Protein AF-A0A672LFN3-F1 (afdb_monomer_lite)

Structure (mmCIF, N/CA/C/O backbone):
data_AF-A0A672LFN3-F1
#
_entry.id   AF-A0A672LFN3-F1
#
loop_
_atom_site.group_PDB
_atom_site.id
_atom_site.type_symbol
_atom_site.label_atom_id
_atom_site.label_alt_id
_atom_site.label_comp_id
_atom_site.label_asym_id
_atom_site.label_entity_id
_atom_site.label_seq_id
_atom_site.pdbx_PDB_ins_code
_atom_site.Cartn_x
_atom_site.Cartn_y
_atom_site.Cartn_z
_atom_site.occupancy
_atom_site.B_iso_or_equiv
_atom_site.auth_seq_id
_atom_site.auth_comp_id
_atom_site.auth_asym_id
_atom_site.auth_atom_id
_atom_site.pdbx_PDB_model_num
ATOM 1 N N . MET A 1 1 ? 20.289 37.285 -39.895 1.00 34.81 1 MET A N 1
ATOM 2 C CA . MET A 1 1 ? 20.898 35.962 -39.648 1.00 34.81 1 MET A CA 1
ATOM 3 C C . MET A 1 1 ? 20.493 35.490 -38.261 1.00 34.81 1 MET A C 1
ATOM 5 O O . MET A 1 1 ? 20.378 36.344 -37.383 1.00 34.81 1 MET A O 1
ATOM 9 N N . PRO A 1 2 ? 20.151 34.205 -38.086 1.00 34.66 2 PRO A N 1
ATOM 10 C CA . PRO A 1 2 ? 19.515 33.712 -36.871 1.00 34.66 2 PRO A CA 1
ATOM 11 C C . PRO A 1 2 ? 20.490 33.751 -35.698 1.00 34.66 2 PRO A C 1
ATOM 13 O O . PRO A 1 2 ? 21.654 33.397 -35.843 1.00 34.66 2 PRO A O 1
ATOM 16 N N . LYS A 1 3 ? 19.983 34.181 -34.542 1.00 35.12 3 LYS A N 1
ATOM 17 C CA . LYS A 1 3 ? 20.651 34.071 -33.247 1.00 35.12 3 LYS A CA 1
ATOM 18 C C . LYS A 1 3 ? 20.870 32.586 -32.953 1.00 35.12 3 LYS A C 1
ATOM 20 O O . LYS A 1 3 ? 19.888 31.861 -32.789 1.00 35.12 3 LYS A O 1
ATOM 25 N N . GLU A 1 4 ? 22.125 32.153 -32.899 1.00 38.22 4 GLU A N 1
ATOM 26 C CA . GLU A 1 4 ? 22.495 30.863 -32.322 1.00 38.22 4 GLU A CA 1
ATOM 27 C C . GLU A 1 4 ? 21.970 30.826 -30.884 1.00 38.22 4 GLU A C 1
ATOM 29 O O . GLU A 1 4 ? 22.338 31.640 -30.032 1.00 38.22 4 GLU A O 1
ATOM 34 N N . LYS A 1 5 ? 21.006 29.934 -30.648 1.00 35.56 5 LYS A N 1
ATOM 35 C CA . LYS A 1 5 ? 20.543 29.604 -29.306 1.00 35.56 5 LYS A CA 1
ATOM 36 C C . LYS A 1 5 ? 21.684 28.871 -28.613 1.00 35.56 5 LYS A C 1
ATOM 38 O O . LYS A 1 5 ? 22.167 27.865 -29.107 1.00 35.56 5 LYS A O 1
ATOM 43 N N . TYR A 1 6 ? 22.076 29.412 -27.473 1.00 42.19 6 TYR A N 1
ATOM 44 C CA . TYR A 1 6 ? 22.966 28.807 -26.499 1.00 42.19 6 TYR A CA 1
ATOM 45 C C . TYR A 1 6 ? 22.533 27.369 -26.154 1.00 42.19 6 TYR A C 1
ATOM 47 O O . TYR A 1 6 ? 21.444 27.179 -25.607 1.00 42.19 6 TYR A O 1
ATOM 55 N N . ASP A 1 7 ? 23.394 26.392 -26.451 1.00 44.44 7 ASP A N 1
ATOM 56 C CA . ASP A 1 7 ? 23.351 25.041 -25.882 1.00 44.44 7 ASP A CA 1
ATOM 57 C C . ASP A 1 7 ? 24.193 25.023 -24.593 1.00 44.44 7 ASP A C 1
ATOM 59 O O . ASP A 1 7 ? 25.377 25.378 -24.634 1.00 44.44 7 ASP A O 1
ATOM 63 N N . PRO A 1 8 ? 23.639 24.623 -23.434 1.00 41.62 8 PRO A N 1
ATOM 64 C CA . PRO A 1 8 ? 24.450 24.378 -22.253 1.00 41.62 8 PRO A CA 1
ATOM 65 C C . PRO A 1 8 ? 25.258 23.074 -22.434 1.00 41.62 8 PRO A C 1
ATOM 67 O O . PRO A 1 8 ? 24.722 22.086 -22.939 1.00 41.62 8 PRO A O 1
ATOM 70 N N . PRO A 1 9 ? 26.529 23.025 -22.003 1.00 49.19 9 PRO A N 1
ATOM 71 C CA . PRO A 1 9 ? 27.321 21.794 -22.018 1.00 49.19 9 PRO A CA 1
ATOM 72 C C . PRO A 1 9 ? 26.724 20.759 -21.042 1.00 49.19 9 PRO A C 1
ATOM 74 O O . PRO A 1 9 ? 26.368 21.132 -19.927 1.00 49.19 9 PRO A O 1
ATOM 77 N N . ASP A 1 10 ? 26.621 19.473 -21.425 1.00 46.75 10 ASP A N 1
ATOM 78 C CA . ASP A 1 10 ? 26.172 18.395 -20.517 1.00 46.75 10 ASP A CA 1
ATOM 79 C C . ASP A 1 10 ? 27.159 18.267 -19.336 1.00 46.75 10 ASP A C 1
ATOM 81 O O . ASP A 1 10 ? 28.324 17.907 -19.543 1.00 46.75 10 ASP A O 1
ATOM 85 N N . PRO A 1 11 ? 26.735 18.555 -18.094 1.00 46.41 11 PRO A N 1
ATOM 86 C CA . PRO A 1 11 ? 27.618 18.589 -16.931 1.00 46.41 11 PRO A CA 1
ATOM 87 C C . PRO A 1 11 ? 28.086 17.200 -16.442 1.00 46.41 11 PRO A C 1
ATOM 89 O O . PRO A 1 11 ? 28.845 17.127 -15.478 1.00 46.41 11 PRO A O 1
ATOM 92 N N . ARG A 1 12 ? 27.689 16.089 -17.085 1.00 48.59 12 ARG A N 1
ATOM 93 C CA . ARG A 1 12 ? 28.001 14.707 -16.648 1.00 48.59 12 ARG A CA 1
ATOM 94 C C . ARG A 1 12 ? 29.347 14.121 -17.105 1.00 48.59 12 ARG A C 1
ATOM 96 O O . ARG A 1 12 ? 29.592 12.937 -16.909 1.00 48.59 12 ARG A O 1
ATOM 103 N N . ARG A 1 13 ? 30.259 14.908 -17.685 1.00 51.78 13 ARG A N 1
ATOM 104 C CA . ARG A 1 13 ? 31.573 14.412 -18.166 1.00 51.78 13 ARG A CA 1
ATOM 105 C C . ARG A 1 13 ? 32.784 15.112 -17.544 1.00 51.78 13 ARG A C 1
ATOM 107 O O . ARG A 1 13 ? 33.784 15.337 -18.216 1.00 51.78 13 ARG A O 1
ATOM 114 N N . MET A 1 14 ? 32.727 15.434 -16.253 1.00 45.72 14 MET A N 1
ATOM 115 C CA . MET A 1 14 ? 33.915 15.818 -15.481 1.00 45.72 14 MET A CA 1
ATOM 116 C C . MET A 1 14 ? 34.329 14.665 -14.564 1.00 45.72 14 MET A C 1
ATOM 118 O O . MET A 1 14 ? 33.864 14.569 -13.433 1.00 45.72 14 MET A O 1
ATOM 122 N N . TYR A 1 15 ? 35.203 13.775 -15.036 1.00 52.38 15 TYR A N 1
ATOM 123 C CA . TYR A 1 15 ? 35.889 12.843 -14.140 1.00 52.38 15 TYR A CA 1
ATOM 124 C C . TYR A 1 15 ? 37.131 13.536 -13.569 1.00 52.38 15 TYR A C 1
ATOM 126 O O . TYR A 1 15 ? 38.025 13.949 -14.305 1.00 52.38 15 TYR A O 1
ATOM 134 N N . SER A 1 16 ? 37.183 13.683 -12.244 1.00 54.50 16 SER A N 1
ATOM 135 C CA . SER A 1 16 ? 38.406 14.086 -11.550 1.00 54.50 16 SER A CA 1
ATOM 136 C C . SER A 1 16 ? 39.228 12.834 -11.266 1.00 54.50 16 SER A C 1
ATOM 138 O O . SER A 1 16 ? 38.780 11.942 -10.542 1.00 54.50 16 SER A O 1
ATOM 140 N N . ILE A 1 17 ? 40.416 12.738 -11.857 1.00 63.22 17 ILE A N 1
ATOM 141 C CA . ILE A 1 17 ? 41.384 11.702 -11.494 1.00 63.22 17 ILE A CA 1
ATOM 142 C C . ILE A 1 17 ? 41.984 12.127 -10.150 1.00 63.22 17 ILE A C 1
ATOM 144 O O . ILE A 1 17 ? 42.627 13.172 -10.080 1.00 63.22 17 ILE A O 1
ATOM 148 N N . MET A 1 18 ? 41.751 11.347 -9.088 1.00 67.56 18 MET A N 1
ATOM 149 C CA . MET A 1 18 ? 42.306 11.654 -7.763 1.00 67.56 18 MET A CA 1
ATOM 150 C C . MET A 1 18 ? 43.833 11.676 -7.810 1.00 67.56 18 MET A C 1
ATOM 152 O O . MET A 1 18 ? 44.454 10.788 -8.404 1.00 67.56 18 MET A O 1
ATOM 156 N N . SER A 1 19 ? 44.436 12.663 -7.150 1.00 75.00 19 SER A N 1
ATOM 157 C CA . SER A 1 19 ? 45.892 12.721 -7.015 1.00 75.00 19 SER A CA 1
ATOM 158 C C . SER A 1 19 ? 46.397 11.699 -5.986 1.00 75.00 19 SER A C 1
ATOM 160 O O . SER A 1 19 ? 45.660 11.242 -5.108 1.00 75.00 19 SER A O 1
ATOM 162 N N . SER A 1 20 ? 47.684 11.353 -6.053 1.00 76.06 20 SER A N 1
ATOM 163 C CA . SER A 1 20 ? 48.320 10.439 -5.092 1.00 76.06 20 SER A CA 1
ATOM 164 C C . SER A 1 20 ? 48.211 10.926 -3.636 1.00 76.06 20 SER A C 1
ATOM 166 O O . SER A 1 20 ? 48.130 10.112 -2.719 1.00 76.06 20 SER A O 1
ATOM 168 N N . GLU A 1 21 ? 48.156 12.244 -3.417 1.00 78.19 21 GLU A N 1
ATOM 169 C CA . GLU A 1 21 ? 47.982 12.863 -2.094 1.00 78.19 21 GLU A CA 1
ATOM 170 C C . GLU A 1 21 ? 46.554 12.699 -1.553 1.00 78.19 21 GLU A C 1
ATOM 172 O O . GLU A 1 21 ? 46.352 12.503 -0.355 1.00 78.19 21 GLU A O 1
ATOM 177 N N . GLU A 1 22 ? 45.545 12.725 -2.425 1.00 76.25 22 GLU A N 1
ATOM 178 C CA . GLU A 1 22 ? 44.149 12.507 -2.037 1.00 76.25 22 GLU A CA 1
ATOM 179 C C . GLU A 1 22 ? 43.891 11.062 -1.608 1.00 76.25 22 GLU A C 1
ATOM 181 O O . GLU A 1 22 ? 43.187 10.824 -0.622 1.00 76.25 22 GLU A O 1
ATOM 186 N N . VAL A 1 23 ? 44.516 10.110 -2.304 1.00 75.56 23 VAL A N 1
ATOM 187 C CA . VAL A 1 23 ? 44.497 8.689 -1.933 1.00 75.56 23 VAL A CA 1
ATOM 188 C C . VAL A 1 23 ? 45.207 8.471 -0.593 1.00 75.56 23 VAL A C 1
ATOM 190 O O . VAL A 1 23 ? 44.685 7.756 0.264 1.00 75.56 23 VAL A O 1
ATOM 193 N N . ALA A 1 24 ? 46.356 9.124 -0.372 1.00 78.50 24 ALA A N 1
ATOM 194 C CA . ALA A 1 24 ? 47.103 9.042 0.888 1.00 78.50 24 ALA A CA 1
ATOM 195 C C . ALA A 1 24 ? 46.327 9.623 2.087 1.00 78.50 24 ALA A C 1
ATOM 197 O O . ALA A 1 24 ? 46.433 9.104 3.196 1.00 78.50 24 ALA A O 1
ATOM 198 N N . ASN A 1 25 ? 45.484 10.634 1.855 1.00 81.56 25 ASN A N 1
ATOM 199 C CA . ASN A 1 25 ? 44.587 11.222 2.858 1.00 81.56 25 ASN A CA 1
ATOM 200 C C . ASN A 1 25 ? 43.286 10.424 3.080 1.00 81.56 25 ASN A C 1
ATOM 202 O O . ASN A 1 25 ? 42.373 10.895 3.760 1.00 81.56 25 ASN A O 1
ATOM 206 N N . GLY A 1 26 ? 43.170 9.219 2.512 1.00 78.12 26 GLY A N 1
ATOM 207 C CA . GLY A 1 26 ? 42.045 8.317 2.754 1.00 78.12 26 GLY A CA 1
ATOM 208 C C . GLY A 1 26 ? 40.763 8.657 1.989 1.00 78.12 26 GLY A C 1
ATOM 209 O O . GLY A 1 26 ? 39.729 8.034 2.251 1.00 78.12 26 GLY A O 1
ATOM 210 N N . LYS A 1 27 ? 40.796 9.594 1.025 1.00 72.25 27 LYS A N 1
ATOM 211 C CA . LYS A 1 27 ? 39.663 9.783 0.107 1.00 72.25 27 LYS A CA 1
ATOM 212 C C . LYS A 1 27 ? 39.513 8.532 -0.760 1.00 72.25 27 LYS A C 1
ATOM 214 O O . LYS A 1 27 ? 40.470 8.043 -1.356 1.00 72.25 27 LYS A O 1
ATOM 219 N N . LYS A 1 28 ? 38.289 8.015 -0.846 1.00 66.19 28 LYS A N 1
ATOM 220 C CA . LYS A 1 28 ? 37.933 6.918 -1.751 1.00 66.19 28 LYS A CA 1
ATOM 221 C C . LYS A 1 28 ? 37.190 7.491 -2.949 1.00 66.19 28 LYS A C 1
ATOM 223 O O . LYS A 1 28 ? 36.293 8.311 -2.772 1.00 66.19 28 LYS A O 1
ATOM 228 N N . SER A 1 29 ? 37.538 7.030 -4.148 1.00 66.62 29 SER A N 1
ATOM 229 C CA . SER A 1 29 ? 36.727 7.309 -5.332 1.00 66.62 29 SER A CA 1
ATOM 230 C C . SER A 1 29 ? 35.386 6.609 -5.167 1.00 66.62 29 SER A C 1
ATOM 232 O O . SER A 1 29 ? 35.338 5.411 -4.874 1.00 66.62 29 SER A O 1
ATOM 234 N N . TYR A 1 30 ? 34.314 7.370 -5.336 1.00 74.19 30 TYR A N 1
ATOM 235 C CA . TYR A 1 30 ? 32.965 6.847 -5.429 1.00 74.19 30 TYR A CA 1
ATOM 236 C C . TYR A 1 30 ? 32.482 7.080 -6.855 1.00 74.19 30 TYR A C 1
ATOM 238 O O . TYR A 1 30 ? 32.280 8.218 -7.273 1.00 74.19 30 TYR A O 1
ATOM 246 N N . TRP A 1 31 ? 32.332 5.996 -7.605 1.00 85.25 31 TRP A N 1
ATOM 247 C CA . TRP A 1 31 ? 31.724 5.994 -8.927 1.00 85.25 31 TRP A CA 1
ATOM 248 C C . TRP A 1 31 ? 30.433 5.192 -8.819 1.00 85.25 31 TRP A C 1
ATOM 250 O O . TRP A 1 31 ? 30.432 4.077 -8.311 1.00 85.25 31 TRP A O 1
ATOM 260 N N . ALA A 1 32 ? 29.323 5.791 -9.236 1.00 87.88 32 ALA A N 1
ATOM 261 C CA . ALA A 1 32 ? 27.999 5.180 -9.136 1.00 87.88 32 ALA A CA 1
ATOM 262 C C . ALA A 1 32 ? 27.459 4.738 -10.503 1.00 87.88 32 ALA A C 1
ATOM 264 O O . ALA A 1 32 ? 26.405 4.110 -10.591 1.00 87.88 32 ALA A O 1
ATOM 265 N N . GLU A 1 33 ? 28.177 5.066 -11.573 1.00 92.31 33 GLU A N 1
ATOM 266 C CA . GLU A 1 33 ? 27.748 4.859 -12.947 1.00 92.31 33 GLU A CA 1
ATOM 267 C C . GLU A 1 33 ? 28.780 4.013 -13.682 1.00 92.31 33 GLU A C 1
ATOM 269 O O . GLU A 1 33 ? 29.988 4.197 -13.511 1.00 92.31 33 GLU A O 1
ATOM 274 N N . LEU A 1 34 ? 28.300 3.077 -14.495 1.00 93.31 34 LEU A N 1
ATOM 275 C CA . LEU A 1 34 ? 29.148 2.233 -15.323 1.00 93.31 34 LEU A CA 1
ATOM 276 C C . LEU A 1 34 ? 28.614 2.188 -16.749 1.00 93.31 34 LEU A C 1
ATOM 278 O O . LEU A 1 34 ? 27.455 1.843 -16.973 1.00 93.31 34 LEU A O 1
ATOM 282 N N . GLU A 1 35 ? 29.489 2.478 -17.705 1.00 94.25 35 GLU A N 1
ATOM 283 C CA . GLU A 1 35 ? 29.213 2.375 -19.133 1.00 94.25 35 GLU A CA 1
ATOM 284 C C . GLU A 1 35 ? 30.044 1.250 -19.755 1.00 94.25 35 GLU A C 1
ATOM 286 O O . GLU A 1 35 ? 31.254 1.147 -19.542 1.00 94.25 35 GLU A O 1
ATOM 291 N N . ILE A 1 36 ? 29.384 0.382 -20.519 1.00 93.00 36 ILE A N 1
ATOM 292 C CA . ILE A 1 36 ? 30.003 -0.738 -21.222 1.00 93.00 36 ILE A CA 1
ATOM 293 C C . ILE A 1 36 ? 29.647 -0.618 -22.699 1.00 93.00 36 ILE A C 1
ATOM 295 O O . ILE A 1 36 ? 28.501 -0.824 -23.088 1.00 93.00 36 ILE A O 1
ATOM 299 N N . VAL A 1 37 ? 30.651 -0.358 -23.533 1.00 89.81 37 VAL A N 1
ATOM 300 C CA . VAL A 1 37 ? 30.527 -0.254 -24.994 1.00 89.81 37 VAL A CA 1
ATOM 301 C C . VAL A 1 37 ? 31.509 -1.202 -25.684 1.00 89.81 37 VAL A C 1
ATOM 303 O O . VAL A 1 37 ? 32.510 -1.610 -25.096 1.00 89.81 37 VAL A O 1
ATOM 306 N N . GLY A 1 38 ? 31.245 -1.556 -26.945 1.00 85.62 38 GLY A N 1
ATOM 307 C CA . GLY A 1 38 ? 32.198 -2.325 -27.762 1.00 85.62 38 GLY A CA 1
ATOM 308 C C . GLY A 1 38 ? 31.713 -3.689 -28.256 1.00 85.62 38 GLY A C 1
ATOM 309 O O . GLY A 1 38 ? 32.515 -4.613 -28.385 1.00 85.62 38 GLY A O 1
ATOM 310 N N . LYS A 1 39 ? 30.419 -3.831 -28.588 1.00 88.69 39 LYS A N 1
ATOM 311 C CA . LYS A 1 39 ? 29.824 -5.065 -29.158 1.00 88.69 39 LYS A CA 1
ATOM 312 C C . LYS A 1 39 ? 29.917 -6.279 -28.222 1.00 88.69 39 LYS A C 1
ATOM 314 O O . LYS A 1 39 ? 30.053 -7.422 -28.675 1.00 88.69 39 LYS A O 1
ATOM 319 N N . VAL A 1 40 ? 29.813 -6.044 -26.919 1.00 92.81 40 VAL A N 1
ATOM 320 C CA . VAL A 1 40 ? 29.890 -7.076 -25.882 1.00 92.81 40 VAL A CA 1
ATOM 321 C C . VAL A 1 40 ? 28.775 -8.109 -26.067 1.00 92.81 40 VAL A C 1
ATOM 323 O O . VAL A 1 40 ? 27.617 -7.763 -26.290 1.00 92.81 40 VAL A O 1
ATOM 326 N N . ARG A 1 41 ? 29.119 -9.402 -25.995 1.00 93.00 41 ARG A N 1
ATOM 327 C CA . ARG A 1 41 ? 28.163 -10.523 -26.143 1.00 93.00 41 ARG A CA 1
ATOM 328 C C . ARG A 1 41 ? 27.765 -11.173 -24.819 1.00 93.00 41 ARG A C 1
ATOM 330 O O . ARG A 1 41 ? 26.724 -11.822 -24.755 1.00 93.00 41 ARG A O 1
ATOM 337 N N . SER A 1 42 ? 28.593 -11.019 -23.787 1.00 90.12 42 SER A N 1
ATOM 338 C CA . SER A 1 42 ? 28.376 -11.573 -22.452 1.00 90.12 42 SER A CA 1
ATOM 339 C C . SER A 1 42 ? 28.977 -10.653 -21.400 1.00 90.12 42 SER A C 1
ATOM 341 O O . SER A 1 42 ? 30.015 -10.042 -21.637 1.00 90.12 42 SER A O 1
ATOM 343 N N . LEU A 1 43 ? 28.344 -10.606 -20.233 1.00 91.06 43 LEU A N 1
ATOM 344 C CA . LEU A 1 43 ? 28.810 -9.865 -19.065 1.00 91.06 43 LEU A CA 1
ATOM 345 C C . LEU A 1 43 ? 29.357 -10.855 -18.033 1.00 91.06 43 LEU A C 1
ATOM 347 O O . LEU A 1 43 ? 28.825 -11.959 -17.893 1.00 91.06 43 LEU A O 1
ATOM 351 N N . SER A 1 44 ? 30.425 -10.474 -17.334 1.00 92.12 44 SER A N 1
ATOM 352 C CA . SER A 1 44 ? 30.974 -11.275 -16.234 1.00 92.12 44 SER A CA 1
ATOM 353 C C . SER A 1 44 ? 30.031 -11.252 -15.030 1.00 92.12 44 SER A C 1
ATOM 355 O O . SER A 1 44 ? 29.430 -10.220 -14.735 1.00 92.12 44 SER A O 1
ATOM 357 N N . SER A 1 45 ? 29.944 -12.358 -14.287 1.00 90.44 45 SER A N 1
ATOM 358 C CA . SER A 1 45 ? 29.137 -12.437 -13.063 1.00 90.44 45 SER A CA 1
ATOM 359 C C . SER A 1 45 ? 29.602 -11.472 -11.969 1.00 90.44 45 SER A C 1
ATOM 361 O O . SER A 1 45 ? 28.801 -11.065 -11.131 1.00 90.44 45 SER A O 1
ATOM 363 N N . THR A 1 46 ? 30.872 -11.063 -11.996 1.00 93.69 46 THR A N 1
ATOM 364 C CA . THR A 1 46 ? 31.441 -10.075 -11.066 1.00 93.69 46 THR A CA 1
ATOM 365 C C . THR A 1 46 ? 30.806 -8.691 -11.219 1.00 93.69 46 THR A C 1
ATOM 367 O O . THR A 1 46 ? 30.811 -7.902 -10.280 1.00 93.69 46 THR A O 1
ATOM 370 N N . LEU A 1 47 ? 30.201 -8.385 -12.372 1.00 93.56 47 LEU A N 1
ATOM 371 C CA . LEU A 1 47 ? 29.471 -7.129 -12.553 1.00 93.56 47 LEU A CA 1
ATOM 372 C C . LEU A 1 47 ? 28.319 -7.000 -11.543 1.00 93.56 47 LEU A C 1
ATOM 374 O O . LEU A 1 47 ? 28.066 -5.925 -11.010 1.00 93.56 47 LEU A O 1
ATOM 378 N N . TRP A 1 48 ? 27.666 -8.116 -11.219 1.00 93.75 48 TRP A N 1
ATOM 379 C CA . TRP A 1 48 ? 26.493 -8.148 -10.346 1.00 93.75 48 TRP A CA 1
ATOM 380 C C . TRP A 1 48 ? 26.829 -7.988 -8.858 1.00 93.75 48 TRP A C 1
ATOM 382 O O . TRP A 1 48 ? 25.922 -7.810 -8.049 1.00 93.75 48 TRP A O 1
ATOM 392 N N . SER A 1 49 ? 28.114 -8.035 -8.480 1.00 93.31 49 SER A N 1
ATOM 393 C CA . SER A 1 49 ? 28.552 -7.711 -7.114 1.00 93.31 49 SER A CA 1
ATOM 394 C C . SER A 1 49 ? 28.765 -6.213 -6.880 1.00 93.31 49 SER A C 1
ATOM 396 O O . SER A 1 49 ? 28.994 -5.806 -5.744 1.00 93.31 49 SER A O 1
ATOM 398 N N . LEU A 1 50 ? 28.677 -5.376 -7.920 1.00 92.75 50 LEU A N 1
ATOM 399 C CA . LEU A 1 50 ? 28.835 -3.921 -7.823 1.00 92.75 50 LEU A CA 1
ATOM 400 C C . LEU A 1 50 ? 27.538 -3.251 -7.338 1.00 92.75 50 LEU A C 1
ATOM 402 O O . LEU A 1 50 ? 26.957 -2.407 -8.013 1.00 92.75 50 LEU A O 1
ATOM 406 N N . THR A 1 51 ? 27.064 -3.626 -6.150 1.00 92.31 51 THR A N 1
ATOM 407 C CA . THR A 1 51 ? 25.759 -3.200 -5.605 1.00 92.31 51 THR A CA 1
ATOM 408 C C . THR A 1 51 ? 25.647 -1.702 -5.302 1.00 92.31 51 THR A C 1
ATOM 410 O O . THR A 1 51 ? 24.551 -1.222 -5.031 1.00 92.31 51 THR A O 1
ATOM 413 N N . HIS A 1 52 ? 26.756 -0.962 -5.351 1.00 90.06 52 HIS A N 1
ATOM 414 C CA . HIS A 1 52 ? 26.799 0.493 -5.188 1.00 90.06 52 HIS A CA 1
ATOM 415 C C . HIS A 1 52 ? 26.385 1.259 -6.456 1.00 90.06 52 HIS A C 1
ATOM 417 O O . HIS A 1 52 ? 26.186 2.470 -6.387 1.00 90.06 52 HIS A O 1
ATOM 423 N N . LEU A 1 53 ? 26.268 0.579 -7.603 1.00 93.75 53 LEU A N 1
ATOM 424 C CA . LEU A 1 53 ? 25.870 1.208 -8.859 1.00 93.75 53 LEU A CA 1
ATOM 425 C C . LEU A 1 53 ? 24.432 1.729 -8.804 1.00 93.75 53 LEU A C 1
ATOM 427 O O . LEU A 1 53 ? 23.506 1.012 -8.423 1.00 93.75 53 LEU A O 1
ATOM 431 N N . THR A 1 54 ? 24.259 2.963 -9.269 1.00 94.81 54 THR A N 1
ATOM 432 C CA . THR A 1 54 ? 22.971 3.634 -9.462 1.00 94.81 54 THR A CA 1
ATOM 433 C C . THR A 1 54 ? 22.607 3.769 -10.937 1.00 94.81 54 THR A C 1
ATOM 435 O O . THR A 1 54 ? 21.419 3.823 -11.252 1.00 94.81 54 THR A O 1
ATOM 438 N N . ALA A 1 55 ? 23.588 3.779 -11.847 1.00 95.56 55 ALA A N 1
ATOM 439 C CA . ALA A 1 55 ? 23.344 3.792 -13.288 1.00 95.56 55 ALA A CA 1
ATOM 440 C C . ALA A 1 55 ? 24.207 2.765 -14.029 1.00 95.56 55 ALA A C 1
ATOM 442 O O . ALA A 1 55 ? 25.402 2.617 -13.764 1.00 95.56 55 ALA A O 1
ATOM 443 N N . LEU A 1 56 ? 23.593 2.051 -14.970 1.00 96.50 56 LEU A N 1
ATOM 444 C CA . LEU A 1 56 ? 24.265 1.055 -15.795 1.00 96.50 56 LEU A CA 1
ATOM 445 C C . LEU A 1 56 ? 23.874 1.251 -17.262 1.00 96.50 56 LEU A C 1
ATOM 447 O O . LEU A 1 56 ? 22.726 1.017 -17.648 1.00 96.50 56 LEU A O 1
ATOM 451 N N . HIS A 1 57 ? 24.845 1.673 -18.068 1.00 96.44 57 HIS A N 1
ATOM 452 C CA . HIS A 1 57 ? 24.703 1.942 -19.497 1.00 96.44 57 HIS A CA 1
ATOM 453 C C . HIS A 1 57 ? 25.351 0.806 -20.290 1.00 96.44 57 HIS A C 1
ATOM 455 O O . HIS A 1 57 ? 26.571 0.650 -20.290 1.00 96.44 57 HIS A O 1
ATOM 461 N N . ILE A 1 58 ? 24.544 -0.025 -20.948 1.00 95.00 58 ILE A N 1
ATOM 462 C CA . ILE A 1 58 ? 25.022 -1.141 -21.783 1.00 95.00 58 ILE A CA 1
ATOM 463 C C . ILE A 1 58 ? 24.315 -1.118 -23.147 1.00 95.00 58 ILE A C 1
ATOM 465 O O . ILE A 1 58 ? 24.039 -2.159 -23.757 1.00 95.00 58 ILE A O 1
ATOM 469 N N . SER A 1 59 ? 24.010 0.077 -23.648 1.00 94.88 59 SER A N 1
ATOM 470 C CA . SER A 1 59 ? 23.435 0.260 -24.977 1.00 94.88 59 SER A CA 1
ATOM 471 C C . SER A 1 59 ? 24.429 -0.073 -26.095 1.00 94.88 59 SER A C 1
ATOM 473 O O . SER A 1 59 ? 25.637 -0.152 -25.882 1.00 94.88 59 SER A O 1
ATOM 475 N N . ASP A 1 60 ? 23.902 -0.362 -27.288 1.00 95.31 60 ASP A N 1
ATOM 476 C CA . ASP A 1 60 ? 24.680 -0.642 -28.508 1.00 95.31 60 ASP A CA 1
ATOM 477 C C . ASP A 1 60 ? 25.697 -1.796 -28.368 1.00 95.31 60 ASP A C 1
ATOM 479 O O . ASP A 1 60 ? 26.832 -1.768 -28.861 1.00 95.31 60 ASP A O 1
ATOM 483 N N . ASN A 1 61 ? 25.263 -2.876 -27.716 1.00 95.06 61 ASN A N 1
ATOM 484 C CA . ASN A 1 61 ? 26.031 -4.110 -27.575 1.00 95.06 61 ASN A CA 1
ATOM 485 C C . ASN A 1 61 ? 25.394 -5.280 -28.350 1.00 95.06 61 ASN A C 1
ATOM 487 O O . ASN A 1 61 ? 24.540 -5.128 -29.220 1.00 95.06 61 ASN A O 1
ATOM 491 N N . SER A 1 62 ? 25.895 -6.494 -28.136 1.00 95.69 62 SER A N 1
ATOM 492 C CA . SER A 1 62 ? 25.404 -7.722 -28.776 1.00 95.69 62 SER A CA 1
ATOM 493 C C . SER A 1 62 ? 24.914 -8.738 -27.745 1.00 95.69 62 SER A C 1
ATOM 495 O O . SER A 1 62 ? 25.029 -9.949 -27.966 1.00 95.69 62 SER A O 1
ATOM 497 N N . LEU A 1 63 ? 24.366 -8.260 -26.623 1.00 95.69 63 LEU A N 1
ATOM 498 C CA . LEU A 1 63 ? 23.829 -9.117 -25.570 1.00 95.69 63 LEU A CA 1
ATOM 499 C C . LEU A 1 63 ? 22.578 -9.840 -26.066 1.00 95.69 63 LEU A C 1
ATOM 501 O O . LEU A 1 63 ? 21.651 -9.225 -26.584 1.00 95.69 63 LEU A O 1
ATOM 505 N N . SER A 1 64 ? 22.548 -11.159 -25.895 1.00 94.62 64 SER A N 1
ATOM 506 C CA . SER A 1 64 ? 21.391 -11.998 -26.248 1.00 94.62 64 SER A CA 1
ATOM 507 C C . SER A 1 64 ? 20.450 -12.260 -25.069 1.00 94.62 64 SER A C 1
ATOM 509 O O . SER A 1 64 ? 19.281 -12.599 -25.263 1.00 94.62 64 SER A O 1
ATOM 511 N N . ARG A 1 65 ? 20.961 -12.108 -23.843 1.00 94.00 65 ARG A N 1
ATOM 512 C CA . ARG A 1 65 ? 20.253 -12.332 -22.581 1.00 94.00 65 ARG A CA 1
ATOM 513 C C . ARG A 1 65 ? 20.884 -11.505 -21.465 1.00 94.00 65 ARG A C 1
ATOM 515 O O . ARG A 1 65 ? 22.073 -11.195 -21.530 1.00 94.00 65 ARG A O 1
ATOM 522 N N . ILE A 1 66 ? 20.102 -11.253 -20.423 1.00 94.62 66 ILE A N 1
ATOM 523 C CA . ILE A 1 66 ? 20.562 -10.722 -19.138 1.00 94.62 66 ILE A CA 1
ATOM 524 C C . ILE A 1 66 ? 20.315 -11.797 -18.074 1.00 94.62 66 ILE A C 1
ATOM 526 O O . ILE A 1 66 ? 19.217 -12.359 -18.047 1.00 94.62 66 ILE A O 1
ATOM 530 N N . PRO A 1 67 ? 21.315 -12.150 -17.247 1.00 94.44 67 PRO A N 1
ATOM 531 C CA . PRO A 1 67 ? 21.133 -13.151 -16.204 1.00 94.44 67 PRO A CA 1
ATOM 532 C C . PRO A 1 67 ? 20.244 -12.616 -15.066 1.00 94.44 67 PRO A C 1
ATOM 534 O O . PRO A 1 67 ? 20.266 -11.413 -14.799 1.00 94.44 67 PRO A O 1
ATOM 537 N N . PRO A 1 68 ? 19.525 -13.497 -14.345 1.00 94.75 68 PRO A N 1
ATOM 538 C CA . PRO A 1 68 ? 18.762 -13.144 -13.141 1.00 94.75 68 PRO A CA 1
ATOM 539 C C . PRO A 1 68 ? 19.548 -12.356 -12.088 1.00 94.75 68 PRO A C 1
ATOM 541 O O . PRO A 1 68 ? 18.986 -11.521 -11.384 1.00 94.75 68 PRO A O 1
ATOM 544 N N . ASP A 1 69 ? 20.864 -12.581 -12.010 1.00 95.69 69 ASP A N 1
ATOM 545 C CA . ASP A 1 69 ? 21.766 -11.919 -11.067 1.00 95.69 69 ASP A CA 1
ATOM 546 C C . ASP A 1 69 ? 21.777 -10.389 -11.165 1.00 95.69 69 ASP A C 1
ATOM 548 O O . ASP A 1 69 ? 22.173 -9.744 -10.195 1.00 95.69 69 ASP A O 1
ATOM 552 N N . ILE A 1 70 ? 21.305 -9.792 -12.269 1.00 94.81 70 ILE A N 1
ATOM 553 C CA . ILE A 1 70 ? 21.142 -8.333 -12.372 1.00 94.81 70 ILE A CA 1
ATOM 554 C C . ILE A 1 70 ? 20.302 -7.763 -11.220 1.00 94.81 70 ILE A C 1
ATOM 556 O O . ILE A 1 70 ? 20.565 -6.656 -10.757 1.00 94.81 70 ILE A O 1
ATOM 560 N N . ALA A 1 71 ? 19.366 -8.556 -10.684 1.00 94.12 71 ALA A N 1
ATOM 561 C CA . ALA A 1 71 ? 18.521 -8.182 -9.557 1.00 94.12 71 ALA A CA 1
ATOM 562 C C . ALA A 1 71 ? 19.295 -7.910 -8.255 1.00 94.12 71 ALA A C 1
ATOM 564 O O . ALA A 1 71 ? 18.763 -7.274 -7.346 1.00 94.12 71 ALA A O 1
ATOM 565 N N . LYS A 1 72 ? 20.560 -8.348 -8.154 1.00 95.25 72 LYS A N 1
ATOM 566 C CA . LYS A 1 72 ? 21.445 -8.027 -7.020 1.00 95.25 72 LYS A CA 1
ATOM 567 C C . LYS A 1 72 ? 21.786 -6.536 -6.956 1.00 95.25 72 LYS A C 1
ATOM 569 O O . LYS A 1 72 ? 22.062 -6.025 -5.867 1.00 95.25 72 LYS A O 1
ATOM 574 N N . LEU A 1 73 ? 21.718 -5.827 -8.087 1.00 94.94 73 LEU A N 1
ATOM 575 C CA . LEU A 1 73 ? 21.931 -4.382 -8.196 1.00 94.94 73 LEU A CA 1
ATOM 576 C C . LEU A 1 73 ? 20.690 -3.598 -7.722 1.00 94.94 73 LEU A C 1
ATOM 578 O O . LEU A 1 73 ? 20.089 -2.828 -8.461 1.00 94.94 73 LEU A O 1
ATOM 582 N N . HIS A 1 74 ? 20.283 -3.804 -6.470 1.00 91.69 74 HIS A N 1
ATOM 583 C CA . HIS A 1 74 ? 19.055 -3.250 -5.883 1.00 91.69 74 HIS A CA 1
ATOM 584 C C . HIS A 1 74 ? 19.032 -1.713 -5.761 1.00 91.69 74 HIS A C 1
ATOM 586 O O . HIS A 1 74 ? 17.958 -1.132 -5.607 1.00 91.69 74 HIS A O 1
ATOM 592 N N . ASN A 1 75 ? 20.193 -1.054 -5.847 1.00 92.62 75 ASN A N 1
ATOM 593 C CA . ASN A 1 75 ? 20.320 0.408 -5.810 1.00 92.62 75 ASN A CA 1
ATOM 594 C C . ASN A 1 75 ? 20.254 1.059 -7.197 1.00 92.62 75 ASN A C 1
ATOM 596 O O . ASN A 1 75 ? 20.337 2.283 -7.304 1.00 92.62 75 ASN A O 1
ATOM 600 N N . LEU A 1 76 ? 20.108 0.261 -8.258 1.00 96.06 76 LEU A N 1
ATOM 601 C CA . LEU A 1 76 ? 20.081 0.775 -9.614 1.00 96.06 76 LEU A CA 1
ATOM 602 C C . LEU A 1 76 ? 18.805 1.593 -9.849 1.00 96.06 76 LEU A C 1
ATOM 604 O O . LEU A 1 76 ? 17.692 1.122 -9.620 1.00 96.06 76 LEU A O 1
ATOM 608 N N . VAL A 1 77 ? 18.991 2.819 -10.326 1.00 96.88 77 VAL A N 1
ATOM 609 C CA . VAL A 1 77 ? 17.936 3.782 -10.664 1.00 96.88 77 VAL A CA 1
ATOM 610 C C . VAL A 1 77 ? 17.759 3.866 -12.178 1.00 96.88 77 VAL A C 1
ATOM 612 O O . VAL A 1 77 ? 16.632 3.999 -12.660 1.00 96.88 77 VAL A O 1
ATOM 615 N N . TYR A 1 78 ? 18.861 3.745 -12.920 1.00 97.69 78 TYR A N 1
ATOM 616 C CA . TYR A 1 78 ? 18.898 3.833 -14.374 1.00 97.69 78 TYR A CA 1
ATOM 617 C C . TYR A 1 78 ? 19.533 2.578 -14.982 1.00 97.69 78 TYR A C 1
ATOM 619 O O . TYR A 1 78 ? 20.658 2.207 -14.636 1.00 97.69 78 TYR A O 1
ATOM 627 N N . LEU A 1 79 ? 18.828 1.945 -15.917 1.00 97.88 79 LEU A N 1
ATOM 628 C CA . LEU A 1 79 ? 19.321 0.803 -16.680 1.00 97.88 79 LEU A CA 1
ATOM 629 C C . LEU A 1 79 ? 19.025 0.989 -18.168 1.00 97.88 79 LEU A C 1
ATOM 631 O O . LEU A 1 79 ? 17.866 0.930 -18.584 1.00 97.88 79 LEU A O 1
ATOM 635 N N . ASP A 1 80 ? 20.076 1.141 -18.975 1.00 97.88 80 ASP A N 1
ATOM 636 C CA . ASP A 1 80 ? 19.964 1.167 -20.433 1.00 97.88 80 ASP A CA 1
ATOM 637 C C . ASP A 1 80 ? 20.544 -0.099 -21.061 1.00 97.88 80 ASP A C 1
ATOM 639 O O . ASP A 1 80 ? 21.737 -0.390 -20.982 1.00 97.88 80 ASP A O 1
ATOM 643 N N . LEU A 1 81 ? 19.660 -0.855 -21.701 1.00 96.94 81 LEU A N 1
ATOM 644 C CA . LEU A 1 81 ? 19.934 -2.077 -22.448 1.00 96.94 81 LEU A CA 1
ATOM 645 C C . LEU A 1 81 ? 19.483 -1.938 -23.911 1.00 96.94 81 LEU A C 1
ATOM 647 O O . LEU A 1 81 ? 19.293 -2.944 -24.607 1.00 96.94 81 LEU A O 1
ATOM 651 N N . SER A 1 82 ? 19.277 -0.709 -24.388 1.00 97.56 82 SER A N 1
ATOM 652 C CA . SER A 1 82 ? 18.803 -0.433 -25.744 1.00 97.56 82 SER A CA 1
ATOM 653 C C . SER A 1 82 ? 19.779 -0.943 -26.810 1.00 97.56 82 SER A C 1
ATOM 655 O O . SER A 1 82 ? 20.975 -1.089 -26.565 1.00 97.56 82 SER A O 1
ATOM 657 N N . SER A 1 83 ? 19.274 -1.226 -28.009 1.00 97.00 83 SER A N 1
ATOM 658 C CA . SER A 1 83 ? 20.070 -1.660 -29.165 1.00 97.00 83 SER A CA 1
ATOM 659 C C . SER A 1 83 ? 20.930 -2.900 -28.884 1.00 97.00 83 SER A C 1
ATOM 661 O O . SER A 1 83 ? 22.106 -2.968 -29.235 1.00 97.00 83 SER A O 1
ATOM 663 N N . ASN A 1 84 ? 20.335 -3.901 -28.237 1.00 97.12 84 ASN A N 1
ATOM 664 C CA . ASN A 1 84 ? 20.937 -5.215 -28.028 1.00 97.12 84 ASN A CA 1
ATOM 665 C C . ASN A 1 84 ? 20.156 -6.294 -28.808 1.00 97.12 84 ASN A C 1
ATOM 667 O O . ASN A 1 84 ? 19.342 -6.015 -29.688 1.00 97.12 84 ASN A O 1
ATOM 671 N N . LYS A 1 85 ? 20.430 -7.573 -28.536 1.00 96.75 85 LYS A N 1
ATOM 672 C CA . LYS A 1 85 ? 19.748 -8.728 -29.150 1.00 96.75 85 LYS A CA 1
ATOM 673 C C . LYS A 1 85 ? 18.952 -9.521 -28.109 1.00 96.75 85 LYS A C 1
ATOM 675 O O . LYS A 1 85 ? 18.807 -10.739 -28.245 1.00 96.75 85 LYS A O 1
ATOM 680 N N . ILE A 1 86 ? 18.468 -8.852 -27.060 1.00 97.31 86 ILE A N 1
ATOM 681 C CA . ILE A 1 86 ? 17.803 -9.493 -25.922 1.00 97.31 86 ILE A CA 1
ATOM 682 C C . ILE A 1 86 ? 16.443 -10.027 -26.367 1.00 97.31 86 ILE A C 1
ATOM 684 O O . ILE A 1 86 ? 15.625 -9.287 -26.909 1.00 97.31 86 ILE A O 1
ATOM 688 N N . ARG A 1 87 ? 16.198 -11.320 -26.137 1.00 96.06 87 ARG A N 1
ATOM 689 C CA . ARG A 1 87 ? 14.943 -11.997 -26.527 1.00 96.06 87 ARG A CA 1
ATOM 690 C C . ARG A 1 87 ? 13.915 -12.095 -25.403 1.00 96.06 87 ARG A C 1
ATOM 692 O O . ARG A 1 87 ? 12.719 -12.185 -25.667 1.00 96.06 87 ARG A O 1
ATOM 699 N N . SER A 1 88 ? 14.385 -12.096 -24.161 1.00 94.56 88 SER A N 1
ATOM 700 C CA . SER A 1 88 ? 13.567 -12.208 -22.956 1.00 94.56 88 SER A CA 1
ATOM 701 C C . SER A 1 88 ? 14.273 -11.549 -21.778 1.00 94.56 88 SER A C 1
ATOM 703 O O . SER A 1 88 ? 15.505 -11.552 -21.716 1.00 94.56 88 SER A O 1
ATOM 705 N N . LEU A 1 89 ? 13.491 -11.049 -20.826 1.00 96.56 89 LEU A N 1
ATOM 706 C CA . LEU A 1 89 ? 13.985 -10.519 -19.557 1.00 96.56 89 LEU A CA 1
ATOM 707 C C . LEU A 1 89 ? 13.830 -11.566 -18.444 1.00 96.56 89 LEU A C 1
ATOM 709 O O . LEU A 1 89 ? 12.866 -12.336 -18.485 1.00 96.56 89 LEU A O 1
ATOM 713 N N . PRO A 1 90 ? 14.749 -11.609 -17.463 1.00 94.94 90 PRO A N 1
ATOM 714 C CA . PRO A 1 90 ? 14.565 -12.418 -16.263 1.00 94.94 90 PRO A CA 1
ATOM 715 C C . PRO A 1 90 ? 13.406 -11.871 -15.411 1.00 94.94 90 PRO A C 1
ATOM 717 O O . PRO A 1 90 ? 13.192 -10.659 -15.352 1.00 94.94 90 PRO A O 1
ATOM 720 N N . ALA A 1 91 ? 12.671 -12.759 -14.736 1.00 93.50 91 ALA A N 1
ATOM 721 C CA . ALA A 1 91 ? 11.566 -12.387 -13.842 1.00 93.50 91 ALA A CA 1
ATOM 722 C C . ALA A 1 91 ? 12.065 -11.569 -12.637 1.00 93.50 91 ALA A C 1
ATOM 724 O O . ALA A 1 91 ? 11.399 -10.658 -12.148 1.00 93.50 91 ALA A O 1
ATOM 725 N N . GLU A 1 92 ? 13.289 -11.851 -12.204 1.00 95.25 92 GLU A N 1
ATOM 726 C CA . GLU A 1 92 ? 13.979 -11.221 -11.085 1.00 95.25 92 GLU A CA 1
ATOM 727 C C . GLU A 1 92 ? 14.234 -9.727 -11.310 1.00 95.25 92 GLU A C 1
ATOM 729 O O . GLU A 1 92 ? 14.415 -8.997 -10.338 1.00 95.25 92 GLU A O 1
ATOM 734 N N . LEU A 1 93 ? 14.165 -9.241 -12.558 1.00 95.31 93 LEU A N 1
ATOM 735 C CA . LEU A 1 93 ? 14.216 -7.807 -12.857 1.00 95.31 93 LEU A CA 1
ATOM 736 C C . LEU A 1 93 ? 13.115 -7.037 -12.107 1.00 95.31 93 LEU A C 1
ATOM 738 O O . LEU A 1 93 ? 13.335 -5.901 -11.702 1.00 95.31 93 LEU A O 1
ATOM 742 N N . GLY A 1 94 ? 11.969 -7.677 -11.841 1.00 92.81 94 GLY A N 1
ATOM 743 C CA . GLY A 1 94 ? 10.886 -7.114 -11.030 1.00 92.81 94 GLY A CA 1
ATOM 744 C C . GLY A 1 94 ? 11.249 -6.836 -9.565 1.00 92.81 94 GLY A C 1
ATOM 745 O O . GLY A 1 94 ? 10.534 -6.100 -8.893 1.00 92.81 94 GLY A O 1
ATOM 746 N N . ASN A 1 95 ? 12.355 -7.386 -9.053 1.00 93.12 95 ASN A N 1
ATOM 747 C CA . ASN A 1 95 ? 12.811 -7.137 -7.681 1.00 93.12 95 ASN A CA 1
ATOM 748 C C . ASN A 1 95 ? 13.631 -5.839 -7.550 1.00 93.12 95 ASN A C 1
ATOM 750 O O . ASN A 1 95 ? 13.918 -5.406 -6.435 1.00 93.12 95 ASN A O 1
ATOM 754 N N . MET A 1 96 ? 14.003 -5.197 -8.662 1.00 95.19 96 MET A N 1
ATOM 755 C CA . MET A 1 96 ? 14.800 -3.963 -8.679 1.00 95.19 96 MET A CA 1
ATOM 756 C C . MET A 1 96 ? 13.919 -2.722 -8.466 1.00 95.19 96 MET A C 1
ATOM 758 O O . MET A 1 96 ? 13.853 -1.834 -9.312 1.00 95.19 96 MET A O 1
ATOM 762 N N . VAL A 1 97 ? 13.223 -2.664 -7.327 1.00 92.50 97 VAL A N 1
ATOM 763 C CA . VAL A 1 97 ? 12.165 -1.673 -7.029 1.00 92.50 97 VAL A CA 1
ATOM 764 C C . VAL A 1 97 ? 12.620 -0.207 -7.033 1.00 92.50 97 VAL A C 1
ATOM 766 O O . VAL A 1 97 ? 11.773 0.678 -7.112 1.00 92.50 97 VAL A O 1
ATOM 769 N N . SER A 1 98 ? 13.931 0.047 -6.972 1.00 94.06 98 SER A N 1
ATOM 770 C CA . SER A 1 98 ? 14.542 1.384 -7.041 1.00 94.06 98 SER A CA 1
ATOM 771 C C . SER A 1 98 ? 14.642 1.949 -8.465 1.00 94.06 98 SER A C 1
ATOM 773 O O . SER A 1 98 ? 14.935 3.137 -8.628 1.00 94.06 98 SER A O 1
ATOM 775 N N . LEU A 1 99 ? 14.419 1.121 -9.497 1.00 96.50 99 LEU A N 1
ATOM 776 C CA . LEU A 1 99 ? 14.510 1.541 -10.895 1.00 96.50 99 LEU A CA 1
ATOM 777 C C . LEU A 1 99 ? 13.466 2.610 -11.224 1.00 96.50 99 LEU A C 1
ATOM 779 O O . LEU A 1 99 ? 12.268 2.440 -10.992 1.00 96.50 99 LEU A O 1
ATOM 783 N N . ARG A 1 100 ? 13.934 3.691 -11.851 1.00 96.50 100 ARG A N 1
ATOM 784 C CA . ARG A 1 100 ? 13.112 4.789 -12.380 1.00 96.50 100 ARG A CA 1
ATOM 785 C C . ARG A 1 100 ? 13.126 4.830 -13.897 1.00 96.50 100 ARG A C 1
ATOM 787 O O . ARG A 1 100 ? 12.114 5.181 -14.500 1.00 96.50 100 ARG A O 1
ATOM 794 N N . GLU A 1 101 ? 14.234 4.424 -14.505 1.00 97.62 101 GLU A N 1
ATOM 795 C CA . GLU A 1 101 ? 14.401 4.404 -15.952 1.00 97.62 101 GLU A CA 1
ATOM 796 C C . GLU A 1 101 ? 14.928 3.045 -16.409 1.00 97.62 101 GLU A C 1
ATOM 798 O O . GLU A 1 101 ? 15.992 2.594 -15.983 1.00 97.62 101 GLU A O 1
ATOM 803 N N . LEU A 1 102 ? 14.166 2.394 -17.285 1.00 98.06 102 LEU A N 1
ATOM 804 C CA . LEU A 1 102 ? 14.510 1.119 -17.898 1.00 98.06 102 LEU A CA 1
ATOM 805 C C . LEU A 1 102 ? 14.347 1.244 -19.410 1.00 98.06 102 LEU A C 1
ATOM 807 O O . LEU A 1 102 ? 13.230 1.269 -19.933 1.00 98.06 102 LEU A O 1
ATOM 811 N N . LEU A 1 103 ? 15.463 1.312 -20.124 1.00 98.12 103 LEU A N 1
ATOM 812 C CA . LEU A 1 103 ? 15.475 1.460 -21.574 1.00 98.12 103 LEU A CA 1
ATOM 813 C C . LEU A 1 103 ? 15.824 0.121 -22.227 1.00 98.12 103 LEU A C 1
ATOM 815 O O . LEU A 1 103 ? 16.879 -0.461 -21.991 1.00 98.12 103 LEU A O 1
ATOM 819 N N . LEU A 1 104 ? 14.907 -0.387 -23.045 1.00 97.50 104 LEU A N 1
ATOM 820 C CA . LEU A 1 104 ? 14.989 -1.683 -23.723 1.00 97.50 104 LEU A CA 1
ATOM 821 C C . LEU A 1 104 ? 14.734 -1.542 -25.229 1.00 97.50 104 LEU A C 1
ATOM 823 O O . LEU A 1 104 ? 14.386 -2.519 -25.898 1.00 97.50 104 LEU A O 1
ATOM 827 N N . ASN A 1 105 ? 14.879 -0.334 -25.776 1.00 97.50 105 ASN A N 1
ATOM 828 C CA . ASN A 1 105 ? 14.545 -0.050 -27.169 1.00 97.50 105 ASN A CA 1
ATOM 829 C C . ASN A 1 105 ? 15.385 -0.910 -28.126 1.00 97.50 105 ASN A C 1
ATOM 831 O O . ASN A 1 105 ? 16.513 -1.266 -27.807 1.00 97.50 105 ASN A O 1
ATOM 835 N N . ASN A 1 106 ? 14.861 -1.225 -29.309 1.00 97.50 106 ASN A N 1
ATOM 836 C CA . ASN A 1 106 ? 15.567 -1.951 -30.370 1.00 97.50 106 ASN A CA 1
ATOM 837 C C . ASN A 1 106 ? 16.188 -3.281 -29.897 1.00 97.50 106 ASN A C 1
ATOM 839 O O . ASN A 1 106 ? 17.368 -3.545 -30.119 1.00 97.50 106 ASN A O 1
ATOM 843 N N . ASN A 1 107 ? 15.390 -4.112 -29.228 1.00 97.94 107 ASN A N 1
ATOM 844 C CA . ASN A 1 107 ? 15.746 -5.480 -28.856 1.00 97.94 107 ASN A CA 1
ATOM 845 C C . ASN A 1 107 ? 14.846 -6.492 -29.598 1.00 97.94 107 ASN A C 1
ATOM 847 O O . ASN A 1 107 ? 14.124 -6.156 -30.536 1.00 97.94 107 ASN A O 1
ATOM 851 N N . GLN A 1 108 ? 14.907 -7.770 -29.218 1.00 97.12 108 GLN A N 1
ATOM 852 C CA . GLN A 1 108 ? 14.109 -8.856 -29.801 1.00 97.12 108 GLN A CA 1
ATOM 853 C C . GLN A 1 108 ? 13.050 -9.377 -28.815 1.00 97.12 108 GLN A C 1
ATOM 855 O O . GLN A 1 108 ? 12.689 -10.557 -28.867 1.00 97.12 108 GLN A O 1
ATOM 860 N N . LEU A 1 109 ? 12.569 -8.522 -27.905 1.00 97.12 109 LEU A N 1
ATOM 861 C CA . LEU A 1 109 ? 11.592 -8.903 -26.886 1.00 97.12 109 LEU A CA 1
ATOM 862 C C . LEU A 1 109 ? 10.241 -9.215 -27.534 1.00 97.12 109 LEU A C 1
ATOM 864 O O . LEU A 1 109 ? 9.640 -8.359 -28.178 1.00 97.12 109 LEU A O 1
ATOM 868 N N . ARG A 1 110 ? 9.760 -10.446 -27.340 1.00 95.19 110 ARG A N 1
ATOM 869 C CA . ARG A 1 110 ? 8.416 -10.872 -27.777 1.00 95.19 110 ARG A CA 1
ATOM 870 C C . ARG A 1 110 ? 7.380 -10.813 -26.661 1.00 95.19 110 ARG A C 1
ATOM 872 O O . ARG A 1 110 ? 6.202 -10.595 -26.919 1.00 95.19 110 ARG A O 1
ATOM 879 N N . VAL A 1 111 ? 7.832 -11.014 -25.426 1.00 93.44 111 VAL A N 1
ATOM 880 C CA . VAL A 1 111 ? 7.017 -11.019 -24.210 1.00 93.44 111 VAL A CA 1
ATOM 881 C C . VAL A 1 111 ? 7.754 -10.281 -23.098 1.00 93.44 111 VAL A C 1
ATOM 883 O O . VAL A 1 111 ? 8.988 -10.260 -23.077 1.00 93.44 111 VAL A O 1
ATOM 886 N N . LEU A 1 112 ? 6.995 -9.704 -22.171 1.00 95.31 112 LEU A N 1
ATOM 887 C CA . LEU A 1 112 ? 7.510 -9.124 -20.933 1.00 95.31 112 LEU A CA 1
ATOM 888 C C . LEU A 1 112 ? 7.137 -10.040 -19.759 1.00 95.31 112 LEU A C 1
ATOM 890 O O . LEU A 1 112 ? 6.025 -10.572 -19.754 1.00 95.31 112 LEU A O 1
ATOM 894 N N . PRO A 1 113 ? 8.030 -10.246 -18.776 1.00 94.06 113 PRO A N 1
ATOM 895 C CA . PRO A 1 113 ? 7.670 -10.949 -17.550 1.00 94.06 113 PRO A CA 1
ATOM 896 C C . PRO A 1 113 ? 6.638 -10.130 -16.762 1.00 94.06 113 PRO A C 1
ATOM 898 O O . PRO A 1 113 ? 6.777 -8.911 -16.638 1.00 94.06 113 PRO A O 1
ATOM 901 N N . PHE A 1 114 ? 5.620 -10.792 -16.206 1.00 93.44 114 PHE A N 1
ATOM 902 C CA . PHE A 1 114 ? 4.591 -10.131 -15.391 1.00 93.44 114 PHE A CA 1
ATOM 903 C C . PHE A 1 114 ? 5.186 -9.499 -14.124 1.00 93.44 114 PHE A C 1
ATOM 905 O O . PHE A 1 114 ? 4.695 -8.482 -13.636 1.00 93.44 114 PHE A O 1
ATOM 912 N N . GLU A 1 115 ? 6.304 -10.037 -13.632 1.00 94.06 115 GLU A N 1
ATOM 913 C CA . GLU A 1 115 ? 7.054 -9.509 -12.495 1.00 94.06 115 GLU A CA 1
ATOM 914 C C . GLU A 1 115 ? 7.553 -8.080 -12.722 1.00 94.06 115 GLU A C 1
ATOM 916 O O . GLU A 1 115 ? 7.760 -7.362 -11.747 1.00 94.06 115 GLU A O 1
ATOM 921 N N . LEU A 1 116 ? 7.684 -7.628 -13.976 1.00 94.69 116 LEU A N 1
ATOM 922 C CA . LEU A 1 116 ? 8.034 -6.240 -14.277 1.00 94.69 116 LEU A CA 1
ATOM 923 C C . LEU A 1 116 ? 7.013 -5.256 -13.687 1.00 94.69 116 LEU A C 1
ATOM 925 O O . LEU A 1 116 ? 7.392 -4.157 -13.298 1.00 94.69 116 LEU A O 1
ATOM 929 N N . GLY A 1 117 ? 5.750 -5.670 -13.530 1.00 93.50 117 GLY A N 1
ATOM 930 C CA . GLY A 1 117 ? 4.712 -4.874 -12.873 1.00 93.50 117 GLY A CA 1
ATOM 931 C C . GLY A 1 117 ? 5.018 -4.512 -11.413 1.00 93.50 117 GLY A C 1
ATOM 932 O O . GLY A 1 117 ? 4.448 -3.557 -10.892 1.00 93.50 117 GLY A O 1
ATOM 933 N N . LYS A 1 118 ? 5.956 -5.210 -10.755 1.00 93.25 118 LYS A N 1
ATOM 934 C CA . LYS A 1 118 ? 6.436 -4.868 -9.404 1.00 93.25 118 LYS A CA 1
ATOM 935 C C . LYS A 1 118 ? 7.287 -3.594 -9.371 1.00 93.25 118 LYS A C 1
ATOM 937 O O . LYS A 1 118 ? 7.527 -3.065 -8.290 1.00 93.25 118 LYS A O 1
ATOM 942 N N . LEU A 1 119 ? 7.739 -3.081 -10.518 1.00 94.56 119 LEU A N 1
ATOM 943 C CA . LEU A 1 119 ? 8.533 -1.853 -10.613 1.00 94.56 119 LEU A CA 1
ATOM 944 C C . LEU A 1 119 ? 7.654 -0.596 -10.499 1.00 94.56 119 LEU A C 1
ATOM 946 O O . LEU A 1 119 ? 7.595 0.231 -11.403 1.00 94.56 119 LEU A O 1
ATOM 950 N N . PHE A 1 120 ? 6.961 -0.434 -9.371 1.00 88.94 120 PHE A N 1
ATOM 951 C CA . PHE A 1 120 ? 5.985 0.643 -9.151 1.00 88.94 120 PHE A CA 1
ATOM 952 C C . PHE A 1 120 ? 6.593 2.060 -9.113 1.00 88.94 120 PHE A C 1
ATOM 954 O O . PHE A 1 120 ? 5.855 3.040 -9.198 1.00 88.94 120 PHE A O 1
ATOM 961 N N . GLN A 1 121 ? 7.920 2.186 -8.982 1.00 91.38 121 GLN A N 1
ATOM 962 C CA . GLN A 1 121 ? 8.642 3.466 -9.035 1.00 91.38 121 GLN A CA 1
ATOM 963 C C . GLN A 1 121 ? 9.117 3.845 -10.447 1.00 91.38 121 GLN A C 1
ATOM 965 O O . GLN A 1 121 ? 9.621 4.956 -10.639 1.00 91.38 121 GLN A O 1
ATOM 970 N N . LEU A 1 122 ? 8.953 2.952 -11.431 1.00 94.81 122 LEU A N 1
ATOM 971 C CA . LEU A 1 122 ? 9.437 3.156 -12.790 1.00 94.81 122 LEU A CA 1
ATOM 972 C C . LEU A 1 122 ? 8.648 4.273 -13.483 1.00 94.81 122 LEU A C 1
ATOM 974 O O . LEU A 1 122 ? 7.421 4.238 -13.580 1.00 94.81 122 LEU A O 1
ATOM 978 N N . GLN A 1 123 ? 9.371 5.276 -13.970 1.00 92.94 123 GLN A N 1
ATOM 979 C CA . GLN A 1 123 ? 8.823 6.459 -14.633 1.00 92.94 123 GLN A CA 1
ATOM 980 C C . GLN A 1 123 ? 8.929 6.321 -16.151 1.00 92.94 123 GLN A C 1
ATOM 982 O O . GLN A 1 123 ? 7.966 6.582 -16.874 1.00 92.94 123 GLN A O 1
ATOM 987 N N . THR A 1 124 ? 10.079 5.837 -16.620 1.00 94.56 124 THR A N 1
ATOM 988 C CA . THR A 1 124 ? 10.378 5.689 -18.043 1.00 94.56 124 THR A CA 1
ATOM 989 C C . THR A 1 124 ? 10.665 4.230 -18.357 1.00 94.56 124 THR A C 1
ATOM 991 O O . THR A 1 124 ? 11.623 3.647 -17.854 1.00 94.56 124 THR A O 1
ATOM 994 N N . LEU A 1 125 ? 9.848 3.650 -19.233 1.00 97.00 125 LEU A N 1
ATOM 995 C CA . LEU A 1 125 ? 10.059 2.327 -19.803 1.00 97.00 125 LEU A CA 1
ATOM 996 C C . LEU A 1 125 ? 10.189 2.481 -21.316 1.00 97.00 125 LEU A C 1
ATOM 998 O O . LEU A 1 125 ? 9.246 2.930 -21.957 1.00 97.00 125 LEU A O 1
ATOM 1002 N N . GLY A 1 126 ? 11.341 2.144 -21.892 1.00 96.31 126 GLY A N 1
ATOM 1003 C CA . GLY A 1 126 ? 11.579 2.229 -23.336 1.00 96.31 126 GLY A CA 1
ATOM 1004 C C . GLY A 1 126 ? 11.401 0.876 -24.016 1.00 96.31 126 GLY A C 1
ATOM 1005 O O . GLY A 1 126 ? 12.241 0.006 -23.830 1.00 96.31 126 GLY A O 1
ATOM 1006 N N . LEU A 1 127 ? 10.349 0.684 -24.815 1.00 96.44 127 LEU A N 1
ATOM 1007 C CA . LEU A 1 127 ? 10.067 -0.599 -25.492 1.00 96.44 127 LEU A CA 1
ATOM 1008 C C . LEU A 1 127 ? 10.053 -0.513 -27.023 1.00 96.44 127 LEU A C 1
ATOM 1010 O O . LEU A 1 127 ? 9.832 -1.524 -27.696 1.00 96.44 127 LEU A O 1
ATOM 1014 N N . LYS A 1 128 ? 10.298 0.667 -27.597 1.00 94.50 128 LYS A N 1
ATOM 1015 C CA . LYS A 1 128 ? 10.191 0.899 -29.042 1.00 94.50 128 LYS A CA 1
ATOM 1016 C C . LYS A 1 128 ? 11.151 -0.008 -29.815 1.00 94.50 128 LYS A C 1
ATOM 1018 O O . LYS A 1 128 ? 12.279 -0.217 -29.390 1.00 94.50 128 LYS A O 1
ATOM 1023 N N . GLY A 1 129 ? 10.720 -0.534 -30.961 1.00 94.31 129 GLY A N 1
ATOM 1024 C CA . GLY A 1 129 ? 11.567 -1.385 -31.807 1.00 94.31 129 GLY A CA 1
ATOM 1025 C C . GLY A 1 129 ? 11.708 -2.832 -31.320 1.00 94.31 129 GLY A C 1
ATOM 1026 O O . GLY A 1 129 ? 12.622 -3.521 -31.758 1.00 94.31 129 GLY A O 1
ATOM 1027 N N . ASN A 1 130 ? 10.817 -3.296 -30.436 1.00 96.81 130 ASN A N 1
ATOM 1028 C CA . ASN A 1 130 ? 10.703 -4.705 -30.056 1.00 96.81 130 ASN A CA 1
ATOM 1029 C C . ASN A 1 130 ? 9.494 -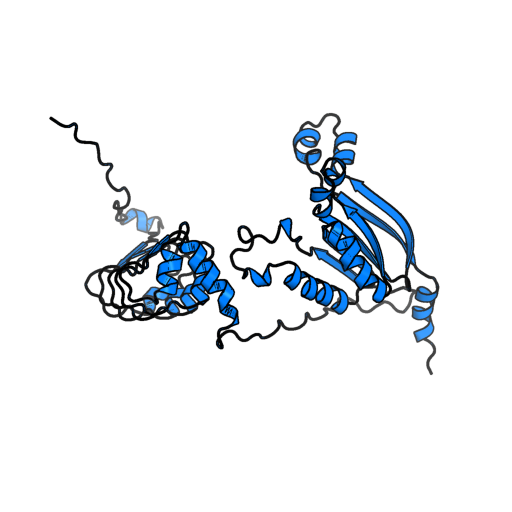5.375 -30.735 1.00 96.81 130 ASN A C 1
ATOM 1031 O O . ASN A 1 130 ? 8.441 -4.743 -30.846 1.00 96.81 130 ASN A O 1
ATOM 1035 N N . PRO A 1 131 ? 9.593 -6.658 -31.130 1.00 96.38 131 PRO A N 1
ATOM 1036 C CA . PRO A 1 131 ? 8.488 -7.430 -31.702 1.00 96.38 131 PRO A CA 1
ATOM 1037 C C . PRO A 1 131 ? 7.509 -7.940 -30.622 1.00 96.38 131 PRO A C 1
ATOM 1039 O O . PRO A 1 131 ? 7.245 -9.141 -30.537 1.00 96.38 131 PRO A O 1
ATOM 1042 N N . LEU A 1 132 ? 7.001 -7.037 -29.777 1.00 95.69 132 LEU A N 1
ATOM 1043 C CA . LEU A 1 132 ? 6.028 -7.348 -28.725 1.00 95.69 132 LEU A CA 1
ATOM 1044 C C . LEU A 1 132 ? 4.644 -7.649 -29.317 1.00 95.69 132 LEU A C 1
ATOM 1046 O O . LEU A 1 132 ? 4.309 -7.212 -30.418 1.00 95.69 132 LEU A O 1
ATOM 1050 N N . ALA A 1 133 ? 3.821 -8.378 -28.561 1.00 93.94 133 ALA A N 1
ATOM 1051 C CA . ALA A 1 133 ? 2.420 -8.589 -28.913 1.00 93.94 133 ALA A CA 1
ATOM 1052 C C . ALA A 1 133 ? 1.674 -7.249 -29.057 1.00 93.94 133 ALA A C 1
ATOM 1054 O O . ALA A 1 133 ? 1.890 -6.324 -28.272 1.00 93.94 133 ALA A O 1
ATOM 1055 N N . GLN A 1 134 ? 0.765 -7.165 -30.034 1.00 91.69 134 GLN A N 1
ATOM 1056 C CA . GLN A 1 134 ? 0.056 -5.918 -30.354 1.00 91.69 134 GLN A CA 1
ATOM 1057 C C . GLN A 1 134 ? -0.748 -5.364 -29.175 1.00 91.69 134 GLN A C 1
ATOM 1059 O O . GLN A 1 134 ? -0.802 -4.158 -28.983 1.00 91.69 134 GLN A O 1
ATOM 1064 N N . GLU A 1 135 ? -1.309 -6.233 -28.338 1.00 92.25 135 GLU A N 1
ATOM 1065 C CA . GLU A 1 135 ? -2.017 -5.835 -27.119 1.00 92.25 135 GLU A CA 1
ATOM 1066 C C . GLU A 1 135 ? -1.131 -5.016 -26.162 1.00 92.25 135 GLU A C 1
ATOM 1068 O O . GLU A 1 135 ? -1.527 -3.947 -25.703 1.00 92.25 135 GLU A O 1
ATOM 1073 N N . ILE A 1 136 ? 0.105 -5.468 -25.925 1.00 94.00 136 ILE A N 1
ATOM 1074 C CA . ILE A 1 136 ? 1.080 -4.776 -25.070 1.00 94.00 136 ILE A CA 1
ATOM 1075 C C . ILE A 1 136 ? 1.497 -3.443 -25.692 1.00 94.00 136 ILE A C 1
ATOM 1077 O O . ILE A 1 136 ? 1.641 -2.446 -24.985 1.00 94.00 136 ILE A O 1
ATOM 1081 N N . LEU A 1 137 ? 1.688 -3.419 -27.014 1.00 92.38 137 LEU A N 1
ATOM 1082 C CA . LEU A 1 137 ? 2.046 -2.200 -27.735 1.00 92.38 137 LEU A CA 1
ATOM 1083 C C . LEU A 1 137 ? 0.926 -1.161 -27.677 1.00 92.38 137 LEU A C 1
ATOM 1085 O O . LEU A 1 137 ? 1.218 0.006 -27.433 1.00 92.38 137 LEU A O 1
ATOM 1089 N N . ASN A 1 138 ? -0.329 -1.581 -27.838 1.00 93.50 138 ASN A N 1
ATOM 1090 C CA . ASN A 1 138 ? -1.486 -0.698 -27.731 1.00 93.50 138 ASN A CA 1
ATOM 1091 C C . ASN A 1 138 ? -1.569 -0.082 -26.329 1.00 93.50 138 ASN A C 1
ATOM 1093 O O . ASN A 1 138 ? -1.629 1.138 -26.221 1.00 93.50 138 ASN A O 1
ATOM 1097 N N . LEU A 1 139 ? -1.465 -0.895 -25.267 1.00 93.81 139 LEU A N 1
ATOM 1098 C CA . LEU A 1 139 ? -1.445 -0.407 -23.879 1.00 93.81 139 LEU A CA 1
ATOM 1099 C C . LEU A 1 139 ? -0.303 0.587 -23.621 1.00 93.81 139 LEU A C 1
ATOM 1101 O O . LEU A 1 139 ? -0.486 1.583 -22.924 1.00 93.81 139 LEU A O 1
ATOM 1105 N N . TYR A 1 140 ? 0.876 0.327 -24.185 1.00 94.25 140 TYR A N 1
ATOM 1106 C CA . TYR A 1 140 ? 2.049 1.186 -24.032 1.00 94.25 140 TYR A CA 1
ATOM 1107 C C . TYR A 1 140 ? 1.946 2.511 -24.810 1.00 94.25 140 TYR A C 1
ATOM 1109 O O . TYR A 1 140 ? 2.557 3.499 -24.408 1.00 94.25 140 TYR A O 1
ATOM 1117 N N . GLN A 1 141 ? 1.192 2.552 -25.913 1.00 92.50 141 GLN A N 1
ATOM 1118 C CA . GLN A 1 141 ? 1.001 3.758 -26.731 1.00 92.50 141 GLN A CA 1
ATOM 1119 C C . GLN A 1 141 ? -0.039 4.732 -26.161 1.00 92.50 141 GLN A C 1
ATOM 1121 O O . GLN A 1 141 ? -0.097 5.884 -26.593 1.00 92.50 141 GLN A O 1
ATOM 1126 N N . GLU A 1 142 ? -0.857 4.299 -25.204 1.00 92.50 142 GLU A N 1
ATOM 1127 C CA . GLU A 1 142 ? -1.812 5.173 -24.530 1.00 92.50 142 GLU A CA 1
ATOM 1128 C C . GLU A 1 142 ? -1.116 6.245 -23.661 1.00 92.50 142 GLU A C 1
ATOM 1130 O O . GLU A 1 142 ? 0.041 6.083 -23.254 1.00 92.50 142 GLU A O 1
ATOM 1135 N N . PRO A 1 143 ? -1.812 7.346 -23.311 1.00 89.88 143 PRO A N 1
ATOM 1136 C CA . PRO A 1 143 ? -1.320 8.290 -22.312 1.00 89.88 143 PRO A CA 1
ATOM 1137 C C . PRO A 1 143 ? -1.001 7.572 -20.993 1.00 89.88 143 PRO A C 1
ATOM 1139 O O . PRO A 1 143 ? -1.802 6.769 -20.516 1.00 89.88 143 PRO A O 1
ATOM 1142 N N . ASP A 1 144 ? 0.163 7.863 -20.404 1.00 89.50 144 ASP A N 1
ATOM 1143 C CA . ASP A 1 144 ? 0.696 7.157 -19.223 1.00 89.50 144 ASP A CA 1
ATOM 1144 C C . ASP A 1 144 ? 0.922 5.642 -19.445 1.00 89.50 144 ASP A C 1
ATOM 1146 O O . ASP A 1 144 ? 0.839 4.828 -18.519 1.00 89.50 144 ASP A O 1
ATOM 1150 N N . GLY A 1 145 ? 1.221 5.251 -20.691 1.00 92.44 145 GLY A N 1
ATOM 1151 C CA . GLY A 1 145 ? 1.357 3.860 -21.125 1.00 92.44 145 GLY A CA 1
ATOM 1152 C C . GLY A 1 145 ? 2.364 3.029 -20.326 1.00 92.44 145 GLY A C 1
ATOM 1153 O O . GLY A 1 145 ? 2.118 1.848 -20.091 1.00 92.44 145 GLY A O 1
ATOM 1154 N N . THR A 1 146 ? 3.445 3.633 -19.812 1.00 93.25 146 THR A N 1
ATOM 1155 C CA . THR A 1 146 ? 4.365 2.960 -18.874 1.00 93.25 146 THR A CA 1
ATOM 1156 C C . THR A 1 146 ? 3.612 2.458 -17.646 1.00 93.25 146 THR A C 1
ATOM 1158 O O . THR A 1 146 ? 3.633 1.263 -17.359 1.00 93.25 146 THR A O 1
ATOM 1161 N N . ARG A 1 147 ? 2.903 3.341 -16.930 1.00 92.12 147 ARG A N 1
ATOM 1162 C CA . ARG A 1 147 ? 2.194 2.953 -15.705 1.00 92.12 147 ARG A CA 1
ATOM 1163 C C . ARG A 1 147 ? 1.052 1.994 -15.996 1.00 92.12 147 ARG A C 1
ATOM 1165 O O . ARG A 1 147 ? 0.874 1.031 -15.257 1.00 92.12 147 ARG A O 1
ATOM 1172 N N . ARG A 1 148 ? 0.301 2.217 -17.078 1.00 92.56 148 ARG A N 1
ATOM 1173 C CA . ARG A 1 148 ? -0.802 1.326 -17.477 1.00 92.56 148 ARG A CA 1
ATOM 1174 C C . ARG A 1 148 ? -0.312 -0.084 -17.775 1.00 92.56 148 ARG A C 1
ATOM 1176 O O . ARG A 1 148 ? -0.891 -1.041 -17.267 1.00 92.56 148 ARG A O 1
ATOM 1183 N N . LEU A 1 149 ? 0.785 -0.208 -18.518 1.00 94.81 149 LEU A N 1
ATOM 1184 C CA . LEU A 1 149 ? 1.402 -1.497 -18.800 1.00 94.81 149 LEU A CA 1
ATOM 1185 C C . LEU A 1 149 ? 1.898 -2.178 -17.520 1.00 94.81 149 LEU A C 1
ATOM 1187 O O . LEU A 1 149 ? 1.619 -3.355 -17.316 1.00 94.81 149 LEU A O 1
ATOM 1191 N N . LEU A 1 150 ? 2.590 -1.459 -16.632 1.00 94.38 150 LEU A N 1
ATOM 1192 C CA . LEU A 1 150 ? 3.053 -2.032 -15.362 1.00 94.38 150 LEU A CA 1
ATOM 1193 C C . LEU A 1 150 ? 1.885 -2.489 -14.481 1.00 94.38 150 LEU A C 1
ATOM 1195 O O . LEU A 1 150 ? 1.947 -3.572 -13.904 1.00 94.38 150 LEU A O 1
ATOM 1199 N N . ASN A 1 151 ? 0.801 -1.713 -14.426 1.00 92.81 151 ASN A N 1
ATOM 1200 C CA . ASN A 1 151 ? -0.410 -2.089 -13.699 1.00 92.81 151 ASN A CA 1
ATOM 1201 C C . ASN A 1 151 ? -1.046 -3.350 -14.293 1.00 92.81 151 ASN A C 1
ATOM 1203 O O . ASN A 1 151 ? -1.357 -4.273 -13.548 1.00 92.81 151 ASN A O 1
ATOM 1207 N N . TYR A 1 152 ? -1.167 -3.422 -15.622 1.00 93.69 152 TYR A N 1
ATOM 1208 C CA . TYR A 1 152 ? -1.648 -4.615 -16.315 1.00 93.69 152 TYR A CA 1
ATOM 1209 C C . TYR A 1 152 ? -0.789 -5.843 -15.987 1.00 93.69 152 TYR A C 1
ATOM 1211 O O . TYR A 1 152 ? -1.323 -6.899 -15.649 1.00 93.69 152 TYR A O 1
ATOM 1219 N N . LEU A 1 153 ? 0.539 -5.711 -16.033 1.00 94.25 153 LEU A N 1
ATOM 1220 C CA . LEU A 1 153 ? 1.449 -6.808 -15.704 1.00 94.25 153 LEU A CA 1
ATOM 1221 C C . LEU A 1 153 ? 1.311 -7.242 -14.236 1.00 94.25 153 LEU A C 1
ATOM 1223 O O . LEU A 1 153 ? 1.260 -8.437 -13.949 1.00 94.25 153 LEU A O 1
ATOM 1227 N N . LEU A 1 154 ? 1.198 -6.289 -13.308 1.00 93.38 154 LEU A N 1
ATOM 1228 C CA . LEU A 1 154 ? 1.057 -6.585 -11.884 1.00 93.38 154 LEU A CA 1
ATOM 1229 C C . LEU A 1 154 ? -0.279 -7.263 -11.561 1.00 93.38 154 LEU A C 1
ATOM 1231 O O . LEU A 1 154 ? -0.313 -8.231 -10.803 1.00 93.38 154 LEU A O 1
ATOM 1235 N N . ASP A 1 155 ? -1.371 -6.787 -12.154 1.00 92.69 155 ASP A N 1
ATOM 1236 C CA . ASP A 1 155 ? -2.714 -7.297 -11.879 1.00 92.69 155 ASP A CA 1
ATOM 1237 C C . ASP A 1 155 ? -2.895 -8.733 -12.398 1.00 92.69 155 ASP A C 1
ATOM 1239 O O . ASP A 1 155 ? -3.605 -9.527 -11.778 1.00 92.69 155 ASP A O 1
ATOM 1243 N N . ASN A 1 156 ? -2.166 -9.103 -13.455 1.00 91.38 156 ASN A N 1
ATOM 1244 C CA . ASN A 1 156 ? -2.161 -10.448 -14.036 1.00 91.38 156 ASN A CA 1
ATOM 1245 C C . ASN A 1 156 ? -1.069 -11.380 -13.472 1.00 91.38 156 ASN A C 1
ATOM 1247 O O . ASN A 1 156 ? -0.997 -12.550 -13.859 1.00 91.38 156 ASN A O 1
ATOM 1251 N N . LEU A 1 157 ? -0.239 -10.914 -12.530 1.00 88.06 157 LEU A N 1
ATOM 1252 C CA . LEU A 1 157 ? 0.874 -11.696 -11.979 1.00 88.06 157 LEU A CA 1
ATOM 1253 C C . LEU A 1 157 ? 0.410 -12.994 -11.291 1.00 88.06 157 LEU A C 1
ATOM 1255 O O . LEU A 1 157 ? 1.033 -14.042 -11.465 1.00 88.06 157 LEU A O 1
ATOM 1259 N N . ALA A 1 158 ? -0.702 -12.947 -10.552 1.00 75.69 158 ALA A N 1
ATOM 1260 C CA . ALA A 1 158 ? -1.234 -14.091 -9.802 1.00 75.69 158 ALA A CA 1
ATOM 1261 C C . ALA A 1 158 ? -1.748 -15.239 -10.694 1.00 75.69 158 ALA A C 1
ATOM 1263 O O . ALA A 1 158 ? -1.797 -16.383 -10.251 1.00 75.69 158 ALA A O 1
ATOM 1264 N N . GLY A 1 159 ? -2.091 -14.963 -11.959 1.00 66.25 159 GLY A N 1
ATOM 1265 C CA . GLY A 1 159 ? -2.499 -15.988 -12.928 1.00 66.25 159 GLY A CA 1
ATOM 1266 C C . GLY A 1 159 ? -1.335 -16.831 -13.464 1.00 66.25 159 GLY A C 1
ATOM 1267 O O . GLY A 1 159 ? -1.547 -17.821 -14.169 1.00 66.25 159 GLY A O 1
ATOM 1268 N N . THR A 1 160 ? -0.090 -16.462 -13.151 1.00 63.59 160 THR A N 1
ATOM 1269 C CA . THR A 1 160 ? 1.091 -17.193 -13.611 1.00 63.59 160 THR A CA 1
ATOM 1270 C C . THR A 1 160 ? 1.390 -18.376 -12.686 1.00 63.59 160 THR A C 1
ATOM 1272 O O . THR A 1 160 ? 1.555 -18.225 -11.481 1.00 63.59 160 THR A O 1
ATOM 1275 N N . LYS A 1 161 ? 1.542 -19.582 -13.257 1.00 55.44 161 LYS A N 1
ATOM 1276 C CA . LYS A 1 161 ? 1.866 -20.844 -12.545 1.00 55.44 161 LYS A CA 1
ATOM 1277 C C . LYS A 1 161 ? 3.195 -20.835 -11.753 1.00 55.44 161 LYS A C 1
ATOM 1279 O O . LYS A 1 161 ? 3.625 -21.883 -11.285 1.00 55.44 161 LYS A O 1
ATOM 1284 N N . ARG A 1 162 ? 3.894 -19.698 -11.679 1.00 53.50 162 ARG A N 1
ATOM 1285 C CA . ARG A 1 162 ? 5.221 -19.541 -11.064 1.00 53.50 162 ARG A CA 1
ATOM 1286 C C . ARG A 1 162 ? 5.183 -18.886 -9.687 1.00 53.50 162 ARG A C 1
ATOM 1288 O O . ARG A 1 162 ? 6.175 -18.979 -8.971 1.00 53.50 162 ARG A O 1
ATOM 1295 N N . VAL A 1 163 ? 4.072 -18.261 -9.299 1.00 54.75 163 VAL A N 1
ATOM 1296 C CA . VAL A 1 163 ? 3.899 -17.741 -7.940 1.00 54.75 163 VAL A CA 1
ATOM 1297 C C . VAL A 1 163 ? 3.194 -18.820 -7.125 1.00 54.75 163 VAL A C 1
ATOM 1299 O O . VAL A 1 163 ? 2.009 -19.072 -7.325 1.00 54.75 163 VAL A O 1
ATOM 1302 N N . SER A 1 164 ? 3.933 -19.495 -6.242 1.00 50.72 164 SER A N 1
ATOM 1303 C CA . SER A 1 164 ? 3.322 -20.338 -5.214 1.00 50.72 164 SER A CA 1
ATOM 1304 C C . SER A 1 164 ? 2.370 -19.462 -4.396 1.00 50.72 164 SER A C 1
ATOM 1306 O O . SER A 1 164 ? 2.806 -18.505 -3.756 1.00 50.72 164 SER A O 1
ATOM 1308 N N . ILE A 1 165 ? 1.067 -19.752 -4.454 1.00 57.09 165 ILE A N 1
ATOM 1309 C CA . ILE A 1 165 ? 0.040 -19.137 -3.599 1.00 57.09 165 ILE A CA 1
ATOM 1310 C C . ILE A 1 165 ? 0.098 -19.835 -2.232 1.00 57.09 165 ILE A C 1
ATOM 1312 O O . ILE A 1 165 ? -0.895 -20.351 -1.721 1.00 57.09 165 ILE A O 1
ATOM 1316 N N . GLU A 1 166 ? 1.292 -19.936 -1.658 1.00 62.97 166 GLU A N 1
ATOM 1317 C CA . GLU A 1 166 ? 1.438 -20.389 -0.287 1.00 62.97 166 GLU A CA 1
ATOM 1318 C C . GLU A 1 166 ? 0.887 -19.285 0.606 1.00 62.97 166 GLU A C 1
ATOM 1320 O O . GLU A 1 166 ? 1.382 -18.155 0.625 1.00 62.97 166 GLU A O 1
ATOM 1325 N N . GLN A 1 167 ? -0.201 -19.606 1.305 1.00 70.88 167 GLN A N 1
ATOM 1326 C CA . GLN A 1 167 ? -0.703 -18.737 2.354 1.00 70.88 167 GLN A CA 1
ATOM 1327 C C . GLN A 1 167 ? 0.420 -18.506 3.369 1.00 70.88 167 GLN A C 1
ATOM 1329 O O . GLN A 1 167 ? 1.166 -19.443 3.675 1.00 70.88 167 GLN A O 1
ATOM 1334 N N . PRO A 1 168 ? 0.559 -17.277 3.893 1.00 80.38 168 PRO A N 1
ATOM 1335 C CA . PRO A 1 168 ? 1.547 -17.022 4.924 1.00 80.38 168 PRO A CA 1
ATOM 1336 C C . PRO A 1 168 ? 1.300 -17.970 6.108 1.00 80.38 168 PRO A C 1
ATOM 1338 O O . PRO A 1 168 ? 0.141 -18.230 6.450 1.00 80.38 168 PRO A O 1
ATOM 1341 N N . PRO A 1 169 ? 2.363 -18.500 6.738 1.00 87.44 169 PRO A N 1
ATOM 1342 C CA . PRO A 1 169 ? 2.207 -19.373 7.891 1.00 87.44 169 PRO A CA 1
ATOM 1343 C C . PRO A 1 169 ? 1.468 -18.639 9.023 1.00 87.44 169 PRO A C 1
ATOM 1345 O O . PRO A 1 169 ? 1.620 -17.419 9.168 1.00 87.44 169 PRO A O 1
ATOM 1348 N N . PRO A 1 170 ? 0.681 -19.358 9.844 1.00 88.25 170 PRO A N 1
ATOM 1349 C CA . PRO A 1 170 ? -0.030 -18.748 10.959 1.00 88.25 170 PRO A CA 1
ATOM 1350 C C . PRO A 1 170 ? 0.955 -18.137 11.962 1.00 88.25 170 PRO A C 1
ATOM 1352 O O . PRO A 1 170 ? 2.054 -18.655 12.182 1.00 88.25 170 PRO A O 1
ATOM 1355 N N . ARG A 1 171 ? 0.554 -17.032 12.599 1.00 91.12 171 ARG A N 1
ATOM 1356 C CA . ARG A 1 171 ? 1.372 -16.372 13.626 1.00 91.12 171 ARG A CA 1
ATOM 1357 C C . ARG A 1 171 ? 1.486 -17.263 14.865 1.00 91.12 171 ARG A C 1
ATOM 1359 O O . ARG A 1 171 ? 0.489 -17.779 15.361 1.00 91.12 171 ARG A O 1
ATOM 1366 N N . SER A 1 172 ? 2.699 -17.408 15.391 1.00 92.12 172 SER A N 1
ATOM 1367 C CA . SER A 1 172 ? 2.968 -18.172 16.612 1.00 92.12 172 SER A CA 1
ATOM 1368 C C . SER A 1 172 ? 2.688 -17.351 17.873 1.00 92.12 172 SER A C 1
ATOM 1370 O O . SER A 1 172 ? 3.133 -16.207 17.979 1.00 92.12 172 SER A O 1
ATOM 1372 N N . TRP A 1 173 ? 2.020 -17.952 18.860 1.00 92.88 173 TRP A N 1
ATOM 1373 C CA . TRP A 1 173 ? 1.837 -17.356 20.186 1.00 92.88 173 TRP A CA 1
ATOM 1374 C C . TRP A 1 173 ? 3.132 -17.418 21.005 1.00 92.88 173 TRP A C 1
ATOM 1376 O O . TRP A 1 173 ? 3.752 -18.477 21.100 1.00 92.88 173 TRP A O 1
ATOM 1386 N N . ILE A 1 174 ? 3.518 -16.302 21.630 1.00 95.31 174 ILE A N 1
ATOM 1387 C CA . ILE A 1 174 ? 4.695 -16.222 22.506 1.00 95.31 174 ILE A CA 1
ATOM 1388 C C . ILE A 1 174 ? 4.211 -16.115 23.960 1.00 95.31 174 ILE A C 1
ATOM 1390 O O . ILE A 1 174 ? 3.704 -15.062 24.353 1.00 95.31 174 ILE A O 1
ATOM 1394 N N . PRO A 1 175 ? 4.338 -17.173 24.780 1.00 92.81 175 PRO A N 1
ATOM 1395 C CA . PRO A 1 175 ? 3.984 -17.100 26.192 1.00 92.81 175 PRO A CA 1
ATOM 1396 C C . PRO A 1 175 ? 5.013 -16.250 26.951 1.00 92.81 175 PRO A C 1
ATOM 1398 O O . PRO A 1 175 ? 6.197 -16.571 26.966 1.00 92.81 175 PRO A O 1
ATOM 1401 N N . LEU A 1 176 ? 4.560 -15.166 27.588 1.00 93.44 176 LEU A N 1
ATOM 1402 C CA . LEU A 1 176 ? 5.415 -14.307 28.423 1.00 93.44 176 LEU A CA 1
ATOM 1403 C C . LEU A 1 176 ? 5.420 -14.742 29.891 1.00 93.44 176 LEU A C 1
ATOM 1405 O O . LEU A 1 176 ? 6.448 -14.681 30.558 1.00 93.44 176 LEU A O 1
ATOM 1409 N N . GLN A 1 177 ? 4.261 -15.165 30.394 1.00 89.62 177 GLN A N 1
ATOM 1410 C CA . GLN A 1 177 ? 4.079 -15.594 31.773 1.00 89.62 177 GLN A CA 1
ATOM 1411 C C . GLN A 1 177 ? 2.911 -16.575 31.856 1.00 89.62 177 GLN A C 1
ATOM 1413 O O . GLN A 1 177 ? 1.907 -16.415 31.156 1.00 89.62 177 GLN A O 1
ATOM 1418 N N . GLU A 1 178 ? 3.021 -17.573 32.729 1.00 84.31 178 GLU A N 1
ATOM 1419 C CA . GLU A 1 178 ? 1.865 -18.387 33.085 1.00 84.31 178 GLU A CA 1
ATOM 1420 C C . GLU A 1 178 ? 0.915 -17.606 34.005 1.00 84.31 178 GLU A C 1
ATOM 1422 O O . GLU A 1 178 ? 1.371 -16.889 34.899 1.00 84.31 178 GLU A O 1
ATOM 1427 N N . PRO A 1 179 ? -0.409 -17.741 33.828 1.00 80.38 179 PRO A N 1
ATOM 1428 C CA . PRO A 1 179 ? -1.370 -17.096 34.710 1.00 80.38 179 PRO A CA 1
ATOM 1429 C C . PRO A 1 179 ? -1.168 -17.519 36.168 1.00 80.38 179 PRO A C 1
ATOM 1431 O O . PRO A 1 179 ? -1.171 -18.713 36.473 1.00 80.38 179 PRO A O 1
ATOM 1434 N N . ASP A 1 180 ? -1.062 -16.548 37.076 1.00 77.50 180 ASP A N 1
ATOM 1435 C CA . ASP A 1 180 ? -1.050 -16.817 38.512 1.00 77.50 180 ASP A CA 1
ATOM 1436 C C . ASP A 1 180 ? -2.421 -17.353 38.953 1.00 77.50 180 ASP A C 1
ATOM 1438 O O . ASP A 1 180 ? -3.404 -16.617 39.050 1.00 77.50 180 ASP A O 1
ATOM 1442 N N . ARG A 1 181 ? -2.485 -18.660 39.223 1.00 77.38 181 ARG A N 1
ATOM 1443 C CA . ARG A 1 181 ? -3.709 -19.356 39.658 1.00 77.38 181 ARG A CA 1
ATOM 1444 C C . ARG A 1 181 ? -3.939 -19.294 41.169 1.00 77.38 181 ARG A C 1
ATOM 1446 O O . ARG A 1 181 ? -4.848 -19.956 41.677 1.00 77.38 181 ARG A O 1
ATOM 1453 N N . THR A 1 182 ? -3.112 -18.561 41.914 1.00 80.00 182 THR A N 1
ATOM 1454 C CA . THR A 1 182 ? -3.276 -18.417 43.369 1.00 80.00 182 THR A CA 1
ATOM 1455 C C . THR A 1 182 ? -4.306 -17.353 43.742 1.00 80.00 182 THR A C 1
ATOM 1457 O O . THR A 1 182 ? -4.874 -17.419 44.833 1.00 80.00 182 THR A O 1
ATOM 1460 N N . ARG A 1 183 ? -4.603 -16.416 42.832 1.00 78.69 183 ARG A N 1
ATOM 1461 C CA . ARG A 1 183 ? -5.576 -15.333 43.025 1.00 78.69 183 ARG A CA 1
ATOM 1462 C C . ARG A 1 183 ? -6.736 -15.453 42.033 1.00 78.69 183 ARG A C 1
ATOM 1464 O O . ARG A 1 183 ? -6.521 -15.897 40.907 1.00 78.69 183 ARG A O 1
ATOM 1471 N N . PRO A 1 184 ? -7.960 -15.043 42.412 1.00 77.25 184 PRO A N 1
ATOM 1472 C CA . PRO A 1 184 ? -9.063 -14.963 41.465 1.00 77.25 184 PRO A CA 1
ATOM 1473 C C . PRO A 1 184 ? -8.748 -13.876 40.432 1.00 77.25 184 PRO A C 1
ATOM 1475 O O . PRO A 1 184 ? -8.742 -12.687 40.747 1.00 77.25 184 PRO A O 1
ATOM 1478 N N . ALA A 1 185 ? -8.454 -14.298 39.207 1.00 81.25 185 ALA A N 1
ATOM 1479 C CA . ALA A 1 185 ? -8.156 -13.419 38.087 1.00 81.25 185 ALA A CA 1
ATOM 1480 C C . ALA A 1 185 ? -8.956 -13.859 36.861 1.00 81.25 185 ALA A C 1
ATOM 1482 O O . ALA A 1 185 ? -9.046 -15.054 36.564 1.00 81.25 185 ALA A O 1
ATOM 1483 N N . ALA A 1 186 ? -9.518 -12.889 36.145 1.00 86.00 186 ALA A N 1
ATOM 1484 C CA . ALA A 1 186 ? -10.154 -13.116 34.860 1.00 86.00 186 ALA A CA 1
ATOM 1485 C C . ALA A 1 186 ? -9.134 -12.918 33.738 1.00 86.00 186 ALA A C 1
ATOM 1487 O O . ALA A 1 186 ? -8.438 -11.905 33.684 1.00 86.00 186 ALA A O 1
ATOM 1488 N N . LEU A 1 187 ? -9.061 -13.895 32.840 1.00 88.50 187 LEU A N 1
ATOM 1489 C CA . LEU A 1 187 ? -8.225 -13.830 31.651 1.00 88.50 187 LEU A CA 1
ATOM 1490 C C . LEU A 1 187 ? -9.095 -13.456 30.459 1.00 88.50 187 LEU A C 1
ATOM 1492 O O . LEU A 1 187 ? -10.140 -14.066 30.221 1.00 88.50 187 LEU A O 1
ATOM 1496 N N . PHE A 1 188 ? -8.639 -12.468 29.705 1.00 93.75 188 PHE A N 1
ATOM 1497 C CA . PHE A 1 188 ? -9.251 -12.082 28.449 1.00 93.75 188 PHE A CA 1
ATOM 1498 C C . PHE A 1 188 ? -8.180 -11.612 27.471 1.00 93.75 188 PHE A C 1
ATOM 1500 O O . PHE A 1 188 ? -7.053 -11.291 27.850 1.00 93.75 188 PHE A O 1
ATOM 1507 N N . SER A 1 189 ? -8.542 -11.608 26.200 1.00 96.19 189 SER A N 1
ATOM 1508 C CA . SER A 1 189 ? -7.666 -11.250 25.088 1.00 96.19 189 SER A CA 1
ATOM 1509 C C . SER A 1 189 ? -8.076 -9.913 24.477 1.00 96.19 189 SER A C 1
ATOM 1511 O O . SER A 1 189 ? -9.257 -9.565 24.443 1.00 96.19 189 SER A O 1
ATOM 1513 N N . VAL A 1 190 ? -7.089 -9.159 23.990 1.00 98.12 190 VAL A N 1
ATOM 1514 C CA . VAL A 1 190 ? -7.300 -7.856 23.355 1.00 98.12 190 VAL A CA 1
ATOM 1515 C C . VAL A 1 190 ? -6.616 -7.844 21.995 1.00 98.12 190 VAL A C 1
ATOM 1517 O O . VAL A 1 190 ? -5.424 -8.126 21.897 1.00 98.12 190 VAL A O 1
ATOM 1520 N N . MET A 1 191 ? -7.365 -7.488 20.956 1.00 98.31 191 MET A N 1
ATOM 1521 C CA . MET A 1 191 ? -6.856 -7.228 19.613 1.00 98.31 191 MET A CA 1
ATOM 1522 C C . MET A 1 191 ? -6.810 -5.722 19.366 1.00 98.31 191 MET A C 1
ATOM 1524 O O . MET A 1 191 ? -7.740 -4.997 19.713 1.00 98.31 191 MET A O 1
ATOM 1528 N N . CYS A 1 192 ? -5.741 -5.251 18.732 1.00 98.50 192 CYS A N 1
ATOM 1529 C CA . CYS A 1 192 ? -5.633 -3.890 18.220 1.00 98.50 192 CYS A CA 1
ATOM 1530 C C . CYS A 1 192 ? -5.222 -3.965 16.751 1.00 98.50 192 CYS A C 1
ATOM 1532 O O . CYS A 1 192 ? -4.182 -4.554 16.447 1.00 98.50 192 CYS A O 1
ATOM 1534 N N . TYR A 1 193 ? -6.042 -3.426 15.848 1.00 98.56 193 TYR A N 1
ATOM 1535 C CA . TYR A 1 193 ? -5.814 -3.577 14.414 1.00 98.56 193 TYR A CA 1
ATOM 1536 C C . TYR A 1 193 ? -6.298 -2.373 13.599 1.00 98.56 193 TYR A C 1
ATOM 1538 O O . TYR A 1 193 ? -7.481 -2.039 13.587 1.00 98.56 193 TYR A O 1
ATOM 1546 N N . ASN A 1 194 ? -5.377 -1.745 12.868 1.00 98.38 194 ASN A N 1
ATOM 1547 C CA . ASN A 1 194 ? -5.708 -0.758 11.848 1.00 98.38 194 ASN A CA 1
ATOM 1548 C C . ASN A 1 194 ? -5.995 -1.491 10.530 1.00 98.38 194 ASN A C 1
ATOM 1550 O O . ASN A 1 194 ? -5.114 -2.171 9.998 1.00 98.38 194 ASN A O 1
ATOM 1554 N N . VAL A 1 195 ? -7.224 -1.363 10.025 1.00 97.44 195 VAL A N 1
ATOM 1555 C CA . VAL A 1 195 ? -7.716 -2.166 8.893 1.00 97.44 195 VAL A CA 1
ATOM 1556 C C . VAL A 1 195 ? -7.406 -1.571 7.517 1.00 97.44 195 VAL A C 1
ATOM 1558 O O . VAL A 1 195 ? -7.692 -2.227 6.513 1.00 97.44 195 VAL A O 1
ATOM 1561 N N . LEU A 1 196 ? -6.812 -0.372 7.464 1.00 97.94 196 LEU A N 1
ATOM 1562 C CA . LEU A 1 196 ? -6.603 0.429 6.254 1.00 97.94 196 LEU A CA 1
ATOM 1563 C C . LEU A 1 196 ? -7.923 0.716 5.514 1.00 97.94 196 LEU A C 1
ATOM 1565 O O . LEU A 1 196 ? -8.428 -0.126 4.761 1.00 97.94 196 LEU A O 1
ATOM 1569 N N . CYS A 1 197 ? -8.489 1.910 5.694 1.00 95.38 197 CYS A N 1
ATOM 1570 C CA . CYS A 1 197 ? -9.751 2.248 5.025 1.00 95.38 197 CYS A CA 1
ATOM 1571 C C . CYS A 1 197 ? -9.597 2.302 3.496 1.00 95.38 197 CYS A C 1
ATOM 1573 O O . CYS A 1 197 ? -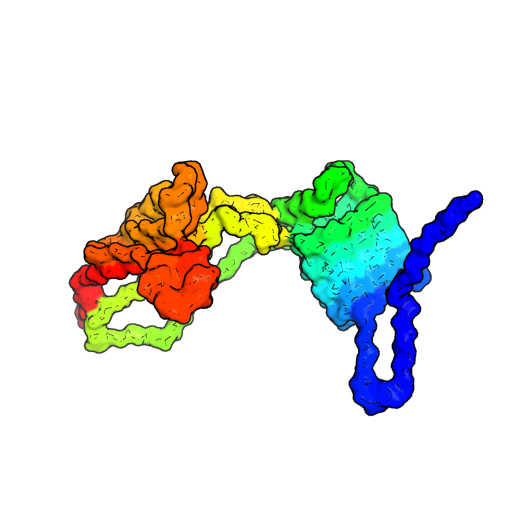8.494 2.474 2.964 1.00 95.38 197 CYS A O 1
ATOM 1575 N N . ASP A 1 198 ? -10.700 2.146 2.763 1.00 95.31 198 ASP A N 1
ATOM 1576 C CA . ASP A 1 198 ? -10.660 2.107 1.299 1.00 95.31 198 ASP A CA 1
ATOM 1577 C C . ASP A 1 198 ? -10.170 3.428 0.708 1.00 95.31 198 ASP A C 1
ATOM 1579 O O . ASP A 1 198 ? -9.338 3.445 -0.201 1.00 95.31 198 ASP A O 1
ATOM 1583 N N . LYS A 1 199 ? -10.551 4.542 1.339 1.00 93.50 199 LYS A N 1
ATOM 1584 C CA . LYS A 1 199 ? -10.067 5.876 0.972 1.00 93.50 199 LYS A CA 1
ATOM 1585 C C . LYS A 1 199 ? -8.536 5.993 0.919 1.00 93.50 199 LYS A C 1
ATOM 1587 O O . LYS A 1 199 ? -8.019 6.767 0.110 1.00 93.50 199 LYS A O 1
ATOM 1592 N N . TYR A 1 200 ? -7.807 5.278 1.778 1.00 94.38 200 TYR A N 1
ATOM 1593 C CA . TYR A 1 200 ? -6.342 5.342 1.837 1.00 94.38 200 TYR A CA 1
ATOM 1594 C C . TYR A 1 200 ? -5.651 4.194 1.088 1.00 94.38 200 TYR A C 1
ATOM 1596 O O . TYR A 1 200 ? -4.470 4.320 0.757 1.00 94.38 200 TYR A O 1
ATOM 1604 N N . ALA A 1 201 ? -6.368 3.130 0.719 1.00 95.88 201 ALA A N 1
ATOM 1605 C CA . ALA A 1 201 ? -5.854 1.972 -0.018 1.00 95.88 201 ALA A CA 1
ATOM 1606 C C . ALA A 1 201 ? -5.627 2.250 -1.522 1.00 95.88 201 ALA A C 1
ATOM 1608 O O . ALA A 1 201 ? -6.087 1.524 -2.402 1.00 95.88 201 ALA A O 1
ATOM 1609 N N . THR A 1 202 ? -4.896 3.318 -1.842 1.00 93.56 202 THR A N 1
ATOM 1610 C CA . THR A 1 202 ? -4.674 3.768 -3.222 1.00 93.56 202 THR A CA 1
ATOM 1611 C C . THR A 1 202 ? -3.384 3.210 -3.819 1.00 93.56 202 THR A C 1
ATOM 1613 O O . THR A 1 202 ? -2.393 2.987 -3.122 1.00 93.56 202 THR A O 1
ATOM 1616 N N . ARG A 1 203 ? -3.330 3.097 -5.151 1.00 89.06 203 ARG A N 1
ATOM 1617 C CA . ARG A 1 203 ? -2.105 2.726 -5.888 1.00 89.06 203 ARG A CA 1
ATOM 1618 C C . ARG A 1 203 ? -0.972 3.747 -5.770 1.00 89.06 203 ARG A C 1
ATOM 1620 O O . ARG A 1 203 ? 0.166 3.412 -6.067 1.00 89.06 203 ARG A O 1
ATOM 1627 N N . GLN A 1 204 ? -1.257 4.976 -5.344 1.00 88.44 204 GLN A N 1
ATOM 1628 C CA . GLN A 1 204 ? -0.212 5.971 -5.097 1.00 88.44 204 GLN A CA 1
ATOM 1629 C C . GLN A 1 204 ? 0.612 5.611 -3.855 1.00 88.44 204 GLN A C 1
ATOM 1631 O O . GLN A 1 204 ? 1.830 5.759 -3.867 1.00 88.44 204 GLN A O 1
ATOM 1636 N N . LEU A 1 205 ? -0.044 5.101 -2.808 1.00 90.94 205 LEU A N 1
ATOM 1637 C CA . LEU A 1 205 ? 0.609 4.664 -1.570 1.00 90.94 205 LEU A CA 1
ATOM 1638 C C . LEU A 1 205 ? 1.058 3.197 -1.638 1.00 90.94 205 LEU A C 1
ATOM 1640 O O . LEU A 1 205 ? 2.128 2.848 -1.145 1.00 90.94 205 LEU A O 1
ATOM 1644 N N . TYR A 1 206 ? 0.263 2.350 -2.294 1.00 93.62 206 TYR A N 1
ATOM 1645 C CA . TYR A 1 206 ? 0.435 0.897 -2.343 1.00 93.62 206 TYR A CA 1
ATOM 1646 C C . TYR A 1 206 ? 0.627 0.393 -3.779 1.00 93.62 206 TYR A C 1
ATOM 1648 O O . TYR A 1 206 ? 0.045 -0.611 -4.181 1.00 93.62 206 TYR A O 1
ATOM 1656 N N . GLY A 1 207 ? 1.432 1.092 -4.586 1.00 88.88 207 GLY A N 1
ATOM 1657 C CA . GLY A 1 207 ? 1.614 0.788 -6.016 1.00 88.88 207 GLY A CA 1
ATOM 1658 C C . GLY A 1 207 ? 2.176 -0.604 -6.320 1.00 88.88 207 GLY A C 1
ATOM 1659 O O . GLY A 1 207 ? 1.999 -1.107 -7.424 1.00 88.88 207 GLY A O 1
ATOM 1660 N N . TYR A 1 208 ? 2.801 -1.238 -5.329 1.00 88.94 208 TYR A N 1
ATOM 1661 C CA . TYR A 1 208 ? 3.286 -2.617 -5.380 1.00 88.94 208 TYR A CA 1
ATOM 1662 C C . TYR A 1 208 ? 2.183 -3.676 -5.226 1.00 88.94 208 TYR A C 1
ATOM 1664 O O . TYR A 1 208 ? 2.449 -4.860 -5.430 1.00 88.94 208 TYR A O 1
ATOM 1672 N N . CYS A 1 209 ? 0.971 -3.288 -4.826 1.00 92.19 209 CYS A N 1
ATOM 1673 C CA . CYS A 1 209 ? -0.136 -4.205 -4.586 1.00 92.19 209 CYS A CA 1
ATOM 1674 C C . CYS A 1 209 ? -1.095 -4.214 -5.791 1.00 92.19 209 CYS A C 1
ATOM 1676 O O . CYS A 1 209 ? -1.561 -3.138 -6.183 1.00 92.19 209 CYS A O 1
ATOM 1678 N N . PRO A 1 210 ? -1.422 -5.386 -6.374 1.00 92.81 210 PRO A N 1
ATOM 1679 C CA . PRO A 1 210 ? -2.400 -5.508 -7.453 1.00 92.81 210 PRO A CA 1
ATOM 1680 C C . PRO A 1 210 ? -3.734 -4.814 -7.146 1.00 92.81 210 PRO A C 1
ATOM 1682 O O . PRO A 1 210 ? -4.202 -4.814 -6.007 1.00 92.81 210 PRO A O 1
ATOM 1685 N N . SER A 1 211 ? -4.381 -4.253 -8.165 1.00 92.75 211 SER A N 1
ATOM 1686 C CA . SER A 1 211 ? -5.610 -3.463 -8.010 1.00 92.75 211 SER A CA 1
ATOM 1687 C C . SER A 1 211 ? -6.747 -4.295 -7.410 1.00 92.75 211 SER A C 1
ATOM 1689 O O . SER A 1 211 ? -7.461 -3.827 -6.527 1.00 92.75 211 SER A O 1
ATOM 1691 N N . TRP A 1 212 ? -6.876 -5.557 -7.831 1.00 92.94 212 TRP A N 1
ATOM 1692 C CA . TRP A 1 212 ? -7.870 -6.488 -7.286 1.00 92.94 212 TRP A CA 1
ATOM 1693 C C . TRP A 1 212 ? -7.618 -6.824 -5.811 1.00 92.94 212 TRP A C 1
ATOM 1695 O O . TRP A 1 212 ? -8.570 -7.050 -5.073 1.00 92.94 212 TRP A O 1
ATOM 1705 N N . ALA A 1 213 ? -6.355 -6.822 -5.372 1.00 92.25 213 ALA A N 1
ATOM 1706 C CA . ALA A 1 213 ? -5.976 -7.110 -3.993 1.00 92.25 213 ALA A CA 1
ATOM 1707 C C . ALA A 1 213 ? -6.147 -5.889 -3.075 1.00 92.25 213 ALA A C 1
ATOM 1709 O O . ALA A 1 213 ? -6.369 -6.056 -1.878 1.00 92.25 213 ALA A O 1
ATOM 1710 N N . LEU A 1 214 ? -6.063 -4.667 -3.619 1.00 94.50 214 LEU A N 1
ATOM 1711 C CA . LEU A 1 214 ? -6.381 -3.426 -2.899 1.00 94.50 214 LEU A CA 1
ATOM 1712 C C . LEU A 1 214 ? -7.879 -3.144 -2.809 1.00 94.50 214 LEU A C 1
ATOM 1714 O O . LEU A 1 214 ? -8.301 -2.433 -1.900 1.00 94.50 214 LEU A O 1
ATOM 1718 N N . ASN A 1 215 ? -8.678 -3.685 -3.726 1.00 95.81 215 ASN A N 1
ATOM 1719 C CA . ASN A 1 215 ? -10.116 -3.467 -3.741 1.00 95.81 215 ASN A CA 1
ATOM 1720 C C . ASN A 1 215 ? -10.764 -3.879 -2.402 1.00 95.81 215 ASN A C 1
ATOM 1722 O O . ASN A 1 215 ? -10.489 -4.959 -1.868 1.00 95.81 215 ASN A O 1
ATOM 1726 N N . TRP A 1 216 ? -11.641 -3.025 -1.867 1.00 96.62 216 TRP A N 1
ATOM 1727 C CA . TRP A 1 216 ? -12.295 -3.262 -0.582 1.00 96.62 216 TRP A CA 1
ATOM 1728 C C . TRP A 1 216 ? -13.077 -4.576 -0.512 1.00 96.62 216 TRP A C 1
ATOM 1730 O O . TRP A 1 216 ? -12.982 -5.276 0.493 1.00 96.62 216 TRP A O 1
ATOM 1740 N N . ASP A 1 217 ? -13.795 -4.968 -1.567 1.00 95.75 217 ASP A N 1
ATOM 1741 C CA . ASP A 1 217 ? -14.586 -6.206 -1.568 1.00 95.75 217 ASP A CA 1
ATOM 1742 C C . ASP A 1 217 ? -13.725 -7.463 -1.442 1.00 95.75 217 ASP A C 1
ATOM 1744 O O . ASP A 1 217 ? -14.185 -8.486 -0.921 1.00 95.75 217 ASP A O 1
ATOM 1748 N N . TYR A 1 218 ? -12.472 -7.377 -1.889 1.00 94.50 218 TYR A N 1
ATOM 1749 C CA . TYR A 1 218 ? -11.470 -8.403 -1.658 1.00 94.50 218 TYR A CA 1
ATOM 1750 C C . TYR A 1 218 ? -10.909 -8.307 -0.231 1.00 94.50 218 TYR A C 1
ATOM 1752 O O . TYR A 1 218 ? -11.004 -9.269 0.535 1.00 94.50 218 TYR A O 1
ATOM 1760 N N . ARG A 1 219 ? -10.381 -7.137 0.163 1.00 96.38 219 ARG A N 1
ATOM 1761 C CA . ARG A 1 219 ? -9.698 -6.954 1.459 1.00 96.38 219 ARG A CA 1
ATOM 1762 C C . ARG A 1 219 ? -10.598 -7.198 2.662 1.00 96.38 219 ARG A C 1
ATOM 1764 O O . ARG A 1 219 ? -10.156 -7.828 3.621 1.00 96.38 219 ARG A O 1
ATOM 1771 N N . LYS A 1 220 ? -11.851 -6.735 2.624 1.00 96.69 220 LYS A N 1
ATOM 1772 C CA . LYS A 1 220 ? -12.783 -6.821 3.760 1.00 96.69 220 LYS A CA 1
ATOM 1773 C C . LYS A 1 220 ? -13.021 -8.261 4.216 1.00 96.69 220 LYS A C 1
ATOM 1775 O O . LYS A 1 220 ? -13.219 -8.497 5.407 1.00 96.69 220 LYS A O 1
ATOM 1780 N N . LYS A 1 221 ? -12.942 -9.225 3.290 1.00 95.38 221 LYS A N 1
ATOM 1781 C CA . LYS A 1 221 ? -13.059 -10.660 3.585 1.00 95.38 221 LYS A CA 1
ATOM 1782 C C . LYS A 1 221 ? -11.872 -11.145 4.412 1.00 95.38 221 LYS A C 1
ATOM 1784 O O . LYS A 1 221 ? -12.069 -11.728 5.471 1.00 95.38 221 LYS A O 1
ATOM 1789 N N . SER A 1 222 ? -10.649 -10.842 3.975 1.00 93.69 222 SER A N 1
ATOM 1790 C CA . SER A 1 222 ? -9.427 -11.206 4.704 1.00 93.69 222 SER A CA 1
ATOM 1791 C C . SER A 1 222 ? -9.300 -10.474 6.042 1.00 93.69 222 SER A C 1
ATOM 1793 O O . SER A 1 222 ? -8.886 -11.081 7.022 1.00 93.69 222 SER A O 1
ATOM 1795 N N . ILE A 1 223 ? -9.704 -9.201 6.109 1.00 97.56 223 ILE A N 1
ATOM 1796 C CA . ILE A 1 223 ? -9.743 -8.423 7.358 1.00 97.56 223 ILE A CA 1
ATOM 1797 C C . ILE A 1 223 ? -10.678 -9.090 8.373 1.00 97.56 223 ILE A C 1
ATOM 1799 O O . ILE A 1 223 ? -10.293 -9.281 9.524 1.00 97.56 223 ILE A O 1
ATOM 1803 N N . MET A 1 224 ? -11.889 -9.471 7.955 1.00 97.69 224 MET A N 1
ATOM 1804 C CA . MET A 1 224 ? -12.836 -10.147 8.844 1.00 97.69 224 MET A CA 1
ATOM 1805 C C . MET A 1 224 ? -12.322 -11.525 9.271 1.00 97.69 224 MET A C 1
ATOM 1807 O O . MET A 1 224 ? -12.378 -11.863 10.450 1.00 97.69 224 MET A O 1
ATOM 1811 N N . GLN A 1 225 ? -11.746 -12.290 8.340 1.00 95.31 225 GLN A N 1
ATOM 1812 C CA . GLN A 1 225 ? -11.130 -13.579 8.647 1.00 95.31 225 GLN A CA 1
ATOM 1813 C C . GLN A 1 225 ? -10.015 -13.450 9.697 1.00 95.31 225 GLN A C 1
ATOM 1815 O O . GLN A 1 225 ? -9.980 -14.247 10.632 1.00 95.31 225 GLN A O 1
ATOM 1820 N N . GLU A 1 226 ? -9.141 -12.443 9.589 1.00 95.62 226 GLU A N 1
ATOM 1821 C CA . GLU A 1 226 ? -8.094 -12.174 10.585 1.00 95.62 226 GLU A CA 1
ATOM 1822 C C . GLU A 1 226 ? -8.713 -11.885 11.960 1.00 95.62 226 GLU A C 1
ATOM 1824 O O . GLU A 1 226 ? -8.342 -12.530 12.943 1.00 95.62 226 GLU A O 1
ATOM 1829 N N . ILE A 1 227 ? -9.705 -10.986 12.024 1.00 97.00 227 ILE A N 1
ATOM 1830 C CA . ILE A 1 227 ? -10.388 -10.607 13.272 1.00 97.00 227 ILE A CA 1
ATOM 1831 C C . ILE A 1 227 ? -11.008 -11.831 13.957 1.00 97.00 227 ILE A C 1
ATOM 1833 O O . ILE A 1 227 ? -10.791 -12.051 15.151 1.00 97.00 227 ILE A O 1
ATOM 1837 N N . LEU A 1 228 ? -11.741 -12.650 13.201 1.00 96.06 228 LEU A N 1
ATOM 1838 C CA . LEU A 1 228 ? -12.392 -13.849 13.727 1.00 96.06 228 LEU A CA 1
ATOM 1839 C C . LEU A 1 228 ? -11.375 -14.924 14.129 1.00 96.06 228 LEU A C 1
ATOM 1841 O O . LEU A 1 228 ? -11.542 -15.559 15.169 1.00 96.06 228 LEU A O 1
ATOM 1845 N N . SER A 1 229 ? -10.294 -15.094 13.361 1.00 94.06 229 SER A N 1
ATOM 1846 C CA . SER A 1 229 ? -9.242 -16.071 13.674 1.00 94.06 229 SER A CA 1
ATOM 1847 C C . SER A 1 229 ? -8.470 -15.737 14.955 1.00 94.06 229 SER A C 1
ATOM 1849 O O . SER A 1 229 ? -8.058 -16.647 15.673 1.00 94.06 229 SER A O 1
ATOM 1851 N N . CYS A 1 230 ? -8.321 -14.446 15.281 1.00 93.25 230 CYS A N 1
ATOM 1852 C CA . CYS A 1 230 ? -7.714 -14.005 16.537 1.00 93.25 230 CYS A CA 1
ATOM 1853 C C . CYS A 1 230 ? -8.568 -14.382 17.756 1.00 93.25 230 CYS A C 1
ATOM 1855 O O . CYS A 1 230 ? -8.027 -14.571 18.845 1.00 93.25 230 CYS A O 1
ATOM 1857 N N . GLY A 1 231 ? -9.895 -14.454 17.592 1.00 93.69 231 GLY A N 1
ATOM 1858 C CA . GLY A 1 231 ? -10.833 -14.841 18.649 1.00 93.69 231 GLY A CA 1
ATOM 1859 C C . GLY A 1 231 ? -10.816 -13.932 19.886 1.00 93.69 231 GLY A C 1
ATOM 1860 O O . GLY A 1 231 ? -11.174 -14.385 20.975 1.00 93.69 231 GLY A O 1
ATOM 1861 N N . ALA A 1 232 ? -10.375 -12.676 19.739 1.00 97.50 232 ALA A N 1
ATOM 1862 C CA . ALA A 1 232 ? -10.106 -11.778 20.859 1.00 97.50 232 ALA A CA 1
ATOM 1863 C C . ALA A 1 232 ? -11.380 -11.346 21.599 1.00 97.50 232 ALA A C 1
ATOM 1865 O O . ALA A 1 232 ? -12.400 -11.071 20.980 1.00 97.50 232 ALA A O 1
ATOM 1866 N N . ASP A 1 233 ? -11.334 -11.227 22.923 1.00 98.00 233 ASP A N 1
ATOM 1867 C CA . ASP A 1 233 ? -12.510 -10.859 23.725 1.00 98.00 233 ASP A CA 1
ATOM 1868 C C . ASP A 1 233 ? -12.881 -9.376 23.616 1.00 98.00 233 ASP A C 1
ATOM 1870 O O . ASP A 1 233 ? -14.060 -9.024 23.705 1.00 98.00 233 ASP A O 1
ATOM 1874 N N . ILE A 1 234 ? -11.875 -8.524 23.412 1.00 98.56 234 ILE A N 1
ATOM 1875 C CA . ILE A 1 234 ? -12.011 -7.099 23.106 1.00 98.56 234 ILE A CA 1
ATOM 1876 C C . ILE A 1 234 ? -11.241 -6.816 21.815 1.00 98.56 234 ILE A C 1
ATOM 1878 O O . ILE A 1 234 ? -10.087 -7.221 21.677 1.00 98.56 234 ILE A O 1
ATOM 1882 N N . ILE A 1 235 ? -11.854 -6.102 20.876 1.00 98.75 235 ILE A N 1
ATOM 1883 C CA . ILE A 1 235 ? -11.256 -5.759 19.582 1.00 98.75 235 ILE A CA 1
ATOM 1884 C C . ILE A 1 235 ? -11.303 -4.245 19.408 1.00 98.75 235 ILE A C 1
ATOM 1886 O O . ILE A 1 235 ? -12.380 -3.659 19.360 1.00 98.75 235 ILE A O 1
ATOM 1890 N N . SER A 1 236 ? -10.143 -3.617 19.262 1.00 98.69 236 SER A N 1
ATOM 1891 C CA . SER A 1 236 ? -9.998 -2.192 18.969 1.00 98.69 236 SER A CA 1
ATOM 1892 C C . SER A 1 236 ? -9.551 -2.005 17.525 1.00 98.69 236 SER A C 1
ATOM 1894 O O . SER A 1 236 ? -8.424 -2.362 17.174 1.00 98.69 236 SER A O 1
ATOM 1896 N N . LEU A 1 237 ? -10.417 -1.426 16.695 1.00 98.62 237 LEU A N 1
ATOM 1897 C CA . LEU A 1 237 ? -10.141 -1.170 15.284 1.00 98.62 237 LEU A CA 1
ATOM 1898 C C . LEU A 1 237 ? -9.909 0.318 15.009 1.00 98.62 237 LEU A C 1
ATOM 1900 O O . LEU A 1 237 ? -10.594 1.179 15.570 1.00 98.62 237 LEU A O 1
ATOM 1904 N N . GLN A 1 238 ? -8.970 0.612 14.109 1.00 98.69 238 GLN A N 1
ATOM 1905 C CA . GLN A 1 238 ? -8.732 1.949 13.553 1.00 98.69 238 GLN A CA 1
ATOM 1906 C C . GLN A 1 238 ? -8.942 1.939 12.039 1.00 98.69 238 GLN A C 1
ATOM 1908 O O . GLN A 1 238 ? -8.876 0.883 11.415 1.00 98.69 238 GLN A O 1
ATOM 1913 N N . GLU A 1 239 ? -9.175 3.121 11.466 1.00 97.88 239 GLU A N 1
ATOM 1914 C CA . GLU A 1 239 ? -9.508 3.306 10.046 1.00 97.88 239 GLU A CA 1
ATOM 1915 C C . GLU A 1 239 ? -10.770 2.541 9.615 1.00 97.88 239 GLU A C 1
ATOM 1917 O O . GLU A 1 239 ? -10.880 2.035 8.500 1.00 97.88 239 GLU A O 1
ATOM 1922 N N . VAL A 1 240 ? -11.761 2.469 10.504 1.00 97.94 240 VAL A N 1
ATOM 1923 C CA . VAL A 1 240 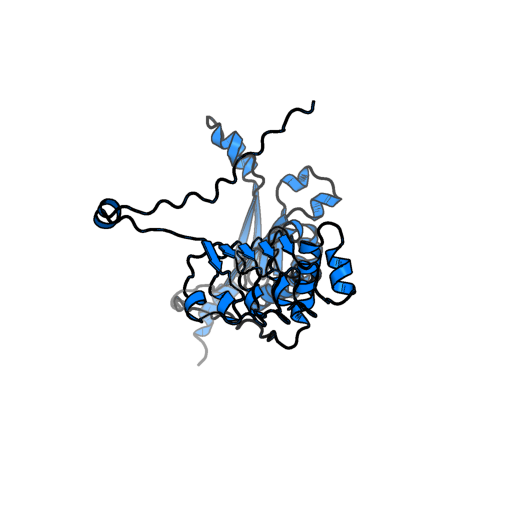? -13.065 1.883 10.179 1.00 97.94 240 VAL A CA 1
ATOM 1924 C C . VAL A 1 240 ? -13.946 2.959 9.559 1.00 97.94 240 VAL A C 1
ATOM 1926 O O . VAL A 1 240 ? -14.253 3.951 10.218 1.00 97.94 240 VAL A O 1
ATOM 1929 N N . GLU A 1 241 ? -14.362 2.784 8.306 1.00 97.50 241 GLU A N 1
ATOM 1930 C CA . GLU A 1 241 ? -15.304 3.703 7.654 1.00 97.50 241 GLU A CA 1
ATOM 1931 C C . GLU A 1 241 ? -16.704 3.609 8.265 1.00 97.50 241 GLU A C 1
ATOM 1933 O O . GLU A 1 241 ? -17.167 2.528 8.633 1.00 97.50 241 GLU A O 1
ATOM 1938 N N . THR A 1 242 ? -17.394 4.749 8.337 1.00 96.50 242 THR A N 1
ATOM 1939 C CA . THR A 1 242 ? -18.716 4.862 8.970 1.00 96.50 242 THR A CA 1
ATOM 1940 C C . THR A 1 242 ? -19.722 3.876 8.383 1.00 96.50 242 THR A C 1
ATOM 1942 O O . THR A 1 242 ? -20.376 3.148 9.126 1.00 96.50 242 THR A O 1
ATOM 1945 N N . GLU A 1 243 ? -19.844 3.810 7.057 1.00 96.31 243 GLU A N 1
ATOM 1946 C CA . GLU A 1 243 ? -20.795 2.898 6.411 1.00 96.31 243 GLU A CA 1
ATOM 1947 C C . GLU A 1 243 ? -20.432 1.425 6.640 1.00 96.31 243 GLU A C 1
ATOM 1949 O O . GLU A 1 243 ? -21.318 0.612 6.919 1.00 96.31 243 GLU A O 1
ATOM 1954 N N . GLN A 1 244 ? -19.135 1.102 6.610 1.00 97.62 244 GLN A N 1
ATOM 1955 C CA . GLN A 1 244 ? -18.628 -0.256 6.817 1.00 97.62 244 GLN A CA 1
ATOM 1956 C C . GLN A 1 244 ? -18.810 -0.727 8.260 1.00 97.62 244 GLN A C 1
ATOM 1958 O O . GLN A 1 244 ? -19.088 -1.905 8.485 1.00 97.62 244 GLN A O 1
ATOM 1963 N N . TYR A 1 245 ? -18.707 0.169 9.245 1.00 98.25 245 TYR A N 1
ATOM 1964 C CA . TYR A 1 245 ? -19.011 -0.172 10.633 1.00 98.25 245 TYR A CA 1
ATOM 1965 C C . TYR A 1 245 ? -20.438 -0.712 10.767 1.00 98.25 245 TYR A C 1
ATOM 1967 O O . TYR A 1 245 ? -20.631 -1.804 11.298 1.00 98.25 245 TYR A O 1
ATOM 1975 N N . TYR A 1 246 ? -21.429 0.029 10.261 1.00 97.62 246 TYR A N 1
ATOM 1976 C CA . TYR A 1 246 ? -22.839 -0.314 10.453 1.00 97.62 246 TYR A CA 1
ATOM 1977 C C . TYR A 1 246 ? -23.315 -1.484 9.591 1.00 97.62 246 TYR A C 1
ATOM 1979 O O . TYR A 1 246 ? -24.137 -2.261 10.067 1.00 97.62 246 TYR A O 1
ATOM 1987 N N . HIS A 1 247 ? -22.822 -1.614 8.356 1.00 97.25 247 HIS A N 1
ATOM 1988 C CA . HIS A 1 247 ? -23.327 -2.613 7.404 1.00 97.25 247 HIS A CA 1
ATOM 1989 C C . HIS A 1 247 ? -22.479 -3.880 7.309 1.00 97.25 247 HIS A C 1
ATOM 1991 O O . HIS A 1 247 ? -22.946 -4.864 6.746 1.00 97.25 247 HIS A O 1
ATOM 1997 N N . TYR A 1 248 ? -21.248 -3.865 7.824 1.00 97.62 248 TYR A N 1
ATOM 1998 C CA . TYR A 1 248 ? -20.341 -5.006 7.726 1.00 97.62 248 TYR A CA 1
ATOM 1999 C C . TYR A 1 248 ? -19.801 -5.407 9.097 1.00 97.62 248 TYR A C 1
ATOM 2001 O O . TYR A 1 248 ? -20.242 -6.409 9.649 1.00 97.62 248 TYR A O 1
ATOM 2009 N N . PHE A 1 249 ? -18.919 -4.605 9.705 1.00 98.31 249 PHE A N 1
ATOM 2010 C CA . PHE A 1 249 ? -18.228 -5.009 10.937 1.00 98.31 249 PHE A CA 1
ATOM 2011 C C . PHE A 1 249 ? -19.182 -5.323 12.093 1.00 98.31 249 PHE A C 1
ATOM 2013 O O . PHE A 1 249 ? -19.042 -6.358 12.736 1.00 98.31 249 PHE A O 1
ATOM 2020 N N . LEU A 1 250 ? -20.156 -4.449 12.362 1.00 9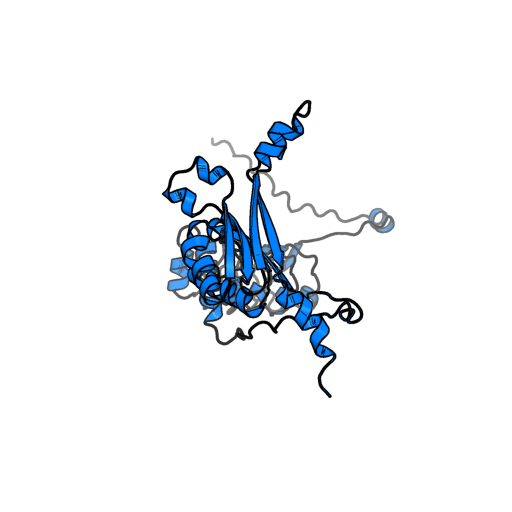8.12 250 LEU A N 1
ATOM 2021 C CA . LEU A 1 250 ? -21.105 -4.655 13.454 1.00 98.12 250 LEU A CA 1
ATOM 2022 C C . LEU A 1 250 ? -22.053 -5.825 13.188 1.00 98.12 250 LEU A C 1
ATOM 2024 O O . LEU A 1 250 ? -22.440 -6.496 14.137 1.00 98.12 250 LEU A O 1
ATOM 2028 N N . VAL A 1 251 ? -22.443 -6.051 11.933 1.00 98.00 251 VAL A N 1
ATOM 2029 C CA . VAL A 1 251 ? -23.356 -7.141 11.560 1.00 98.00 251 VAL A CA 1
ATOM 2030 C C . VAL A 1 251 ? -22.657 -8.484 11.754 1.00 98.00 251 VAL A C 1
ATOM 2032 O O . VAL A 1 251 ? -23.114 -9.294 12.553 1.00 98.00 251 VAL A O 1
ATOM 2035 N N . GLU A 1 252 ? -21.497 -8.661 11.124 1.00 97.62 252 GLU A N 1
ATOM 2036 C CA . GLU A 1 252 ? -20.711 -9.900 11.176 1.00 97.62 252 GLU A CA 1
ATOM 2037 C C . GLU A 1 252 ? -20.265 -10.236 12.607 1.00 97.62 252 GLU A C 1
ATOM 2039 O O . GLU A 1 252 ? -20.400 -11.369 13.072 1.00 97.62 252 GLU A O 1
ATOM 2044 N N . LEU A 1 253 ? -19.771 -9.249 13.365 1.00 98.06 253 LEU A N 1
ATOM 2045 C CA . LEU A 1 253 ? -19.308 -9.496 14.734 1.00 98.06 253 LEU A CA 1
ATOM 2046 C C . LEU A 1 253 ? -20.470 -9.737 15.710 1.00 98.06 253 LEU A C 1
ATOM 2048 O O . LEU A 1 253 ? -20.296 -10.474 16.681 1.00 98.06 253 LEU A O 1
ATOM 2052 N N . LYS A 1 254 ? -21.670 -9.199 15.456 1.00 97.88 254 LYS A N 1
ATOM 2053 C CA . LYS A 1 254 ? -22.857 -9.524 16.267 1.00 97.88 254 LYS A CA 1
ATOM 2054 C C . LYS A 1 254 ? -23.238 -10.994 16.174 1.00 97.88 254 LYS A C 1
ATOM 2056 O O . LYS A 1 254 ? -23.586 -11.578 17.199 1.00 97.88 254 LYS A O 1
ATOM 2061 N N . GLU A 1 255 ? -23.123 -11.604 14.996 1.00 97.38 255 GLU A N 1
ATOM 2062 C CA . GLU A 1 255 ? -23.353 -13.048 14.828 1.00 97.38 255 GLU A CA 1
ATOM 2063 C C . GLU A 1 255 ? -22.381 -13.893 15.666 1.00 97.38 255 GLU A C 1
ATOM 2065 O O . GLU A 1 255 ? -22.710 -15.000 16.083 1.00 97.38 255 GLU A O 1
ATOM 2070 N N . HIS A 1 256 ? -21.219 -13.327 15.999 1.00 97.06 256 HIS A N 1
ATOM 2071 C CA . HIS A 1 256 ? -20.183 -13.946 16.825 1.00 97.06 256 HIS A CA 1
ATOM 2072 C C . HIS A 1 256 ? -20.223 -13.493 18.298 1.00 97.06 256 HIS A C 1
ATOM 2074 O O . HIS A 1 256 ? -19.256 -13.687 19.037 1.00 97.06 256 HIS A O 1
ATOM 2080 N N . GLY A 1 257 ? -21.332 -12.892 18.746 1.00 97.50 257 GLY A N 1
ATOM 2081 C CA . GLY A 1 257 ? -21.558 -12.543 20.153 1.00 97.50 257 GLY A CA 1
ATOM 2082 C C . GLY A 1 257 ? -20.909 -11.235 20.618 1.00 97.50 257 GLY A C 1
ATOM 2083 O O . GLY A 1 257 ? -20.768 -11.016 21.826 1.00 97.50 257 GLY A O 1
ATOM 2084 N N . TYR A 1 258 ? -20.519 -10.355 19.694 1.00 98.44 258 TYR A N 1
ATOM 2085 C CA . TYR A 1 258 ? -19.971 -9.043 20.032 1.00 98.44 258 TYR A CA 1
ATOM 2086 C C . TYR A 1 258 ? -21.030 -7.942 19.994 1.00 98.44 258 TYR A C 1
ATOM 2088 O O . TYR A 1 258 ? -21.908 -7.909 19.134 1.00 98.44 258 TYR A O 1
ATOM 2096 N N . GLU A 1 259 ? -20.867 -6.961 20.873 1.00 98.25 259 GLU A N 1
ATOM 2097 C CA . GLU A 1 259 ? -21.402 -5.616 20.670 1.00 98.25 259 GLU A CA 1
ATOM 2098 C C . GLU A 1 259 ? -20.267 -4.630 20.411 1.00 98.25 259 GLU A C 1
ATOM 2100 O O . GLU A 1 259 ? -19.103 -4.919 20.685 1.00 98.25 259 GLU A O 1
ATOM 2105 N N . GLY A 1 260 ? -20.604 -3.471 19.841 1.00 97.56 260 GLY A N 1
ATOM 2106 C CA . GLY A 1 260 ? -19.624 -2.490 19.397 1.00 97.56 260 GLY A CA 1
ATOM 2107 C C . GLY A 1 260 ? -20.008 -1.052 19.720 1.00 97.56 260 GLY A C 1
ATOM 2108 O O . GLY A 1 260 ? -21.185 -0.678 19.722 1.00 97.56 260 GLY A O 1
ATOM 2109 N N . PHE A 1 261 ? -18.990 -0.229 19.949 1.00 98.50 261 PHE A N 1
ATOM 2110 C CA . PHE A 1 261 ? -19.079 1.225 19.955 1.00 98.50 261 PHE A CA 1
ATOM 2111 C C . PHE A 1 261 ? -18.160 1.799 18.878 1.00 98.50 261 PHE A C 1
ATOM 2113 O O . PHE A 1 261 ? -17.004 1.402 18.776 1.00 98.50 261 PHE A O 1
ATOM 2120 N N . PHE A 1 262 ? -18.660 2.765 18.112 1.00 98.38 262 PHE A N 1
ATOM 2121 C CA . PHE A 1 262 ? -17.918 3.448 17.060 1.00 98.38 262 PHE A CA 1
ATOM 2122 C C . PHE A 1 262 ? -18.153 4.947 17.117 1.00 98.38 262 PHE A C 1
ATOM 2124 O O . PHE A 1 262 ? -19.258 5.407 17.417 1.00 98.38 262 PHE A O 1
ATOM 2131 N N . SER A 1 263 ? -17.112 5.693 16.764 1.00 97.94 263 SER A N 1
ATOM 2132 C CA . SER A 1 263 ? -17.208 7.117 16.490 1.00 97.94 263 SER A CA 1
ATOM 2133 C C . SER A 1 263 ? -16.366 7.459 15.261 1.00 97.94 263 SER A C 1
ATOM 2135 O O . SER A 1 263 ? -15.191 7.085 15.229 1.00 97.94 263 SER A O 1
ATOM 2137 N N . PRO A 1 264 ? -16.913 8.194 14.275 1.00 97.06 264 PRO A N 1
ATOM 2138 C CA . PRO A 1 264 ? -16.129 8.744 13.175 1.00 97.06 264 PRO A CA 1
ATOM 2139 C C . PRO A 1 264 ? -15.332 9.969 13.631 1.00 97.06 264 PRO A C 1
ATOM 2141 O O . PRO A 1 264 ? -15.681 10.607 14.630 1.00 97.06 264 PRO A O 1
ATOM 2144 N N . LYS A 1 265 ? -14.293 10.340 12.872 1.00 95.12 265 LYS A N 1
ATOM 2145 C CA . LYS A 1 265 ? -13.574 11.610 13.076 1.00 95.12 265 LYS A CA 1
ATOM 2146 C C . LYS A 1 265 ? -14.502 12.822 12.972 1.00 95.12 265 LYS A C 1
ATOM 2148 O O . LYS A 1 265 ? -15.461 12.823 12.196 1.00 95.12 265 LYS A O 1
ATOM 2153 N N . SER A 1 266 ? -14.171 13.892 13.699 1.00 89.19 266 SER A N 1
ATOM 2154 C CA . SER A 1 266 ? -15.042 15.066 13.887 1.00 89.19 266 SER A CA 1
ATOM 2155 C C . SER A 1 266 ? -15.471 15.753 12.587 1.00 89.19 266 SER A C 1
ATOM 2157 O O . SER A 1 266 ? -16.569 16.310 12.528 1.00 89.19 266 SER A O 1
ATOM 2159 N N . ARG A 1 267 ? -14.663 15.661 11.517 1.00 87.75 267 ARG A N 1
ATOM 2160 C CA . ARG A 1 267 ? -15.002 16.197 10.185 1.00 87.75 267 ARG A CA 1
ATOM 2161 C C . ARG A 1 267 ? -16.326 15.669 9.625 1.00 87.75 267 ARG A C 1
ATOM 2163 O O . ARG A 1 267 ? -16.978 16.367 8.863 1.00 87.75 267 ARG A O 1
ATOM 2170 N N . ALA A 1 268 ? -16.770 14.483 10.046 1.00 83.19 268 ALA A N 1
ATOM 2171 C CA . ALA A 1 268 ? -18.053 13.904 9.646 1.00 83.19 268 ALA A CA 1
ATOM 2172 C C . ALA A 1 268 ? -19.262 14.827 9.902 1.00 83.19 268 ALA A C 1
ATOM 2174 O O . ALA A 1 268 ? -20.281 14.683 9.231 1.00 83.19 268 ALA A O 1
ATOM 2175 N N . ARG A 1 269 ? -19.172 15.761 10.862 1.00 85.25 269 ARG A N 1
ATOM 2176 C CA . ARG A 1 269 ? -20.277 16.662 11.237 1.00 85.25 269 ARG A CA 1
ATOM 2177 C C . ARG A 1 269 ? -20.527 17.794 10.243 1.00 85.25 269 ARG A C 1
ATOM 2179 O O . ARG A 1 269 ? -21.640 18.301 10.194 1.00 85.25 269 ARG A O 1
ATOM 2186 N N . THR A 1 270 ? -19.510 18.204 9.490 1.00 86.56 270 THR A N 1
ATOM 2187 C CA . THR A 1 270 ? -19.576 19.362 8.581 1.00 86.56 270 THR A CA 1
ATOM 2188 C C . THR A 1 270 ? -19.617 18.964 7.107 1.00 86.56 270 THR A C 1
ATOM 2190 O O . THR A 1 270 ? -19.684 19.829 6.239 1.00 86.56 270 THR A O 1
ATOM 2193 N N . MET A 1 271 ? -19.564 17.663 6.815 1.00 89.62 271 MET A N 1
ATOM 2194 C CA . MET A 1 271 ? -19.556 17.118 5.459 1.00 89.62 271 MET A CA 1
ATOM 2195 C C . MET A 1 271 ? -20.963 16.767 4.967 1.00 89.62 271 MET A C 1
ATOM 2197 O O . MET A 1 271 ? -21.902 16.620 5.751 1.00 89.62 271 MET A O 1
ATOM 2201 N N . SER A 1 272 ? -21.091 16.598 3.648 1.00 91.44 272 SER A N 1
ATOM 2202 C CA . SER A 1 272 ? -22.308 16.073 3.029 1.00 91.44 272 SER A CA 1
ATOM 2203 C C . SER A 1 272 ? -22.610 14.650 3.518 1.00 91.44 272 SER A C 1
ATOM 2205 O O . SER A 1 272 ? -21.719 13.922 3.964 1.00 91.44 272 SER A O 1
ATOM 2207 N N . GLU A 1 273 ? -23.865 14.216 3.402 1.00 87.00 273 GLU A N 1
ATOM 2208 C CA . GLU A 1 273 ? -24.260 12.864 3.805 1.00 87.00 273 GLU A CA 1
ATOM 2209 C C . GLU A 1 273 ? -23.512 11.766 3.030 1.00 87.00 273 GLU A C 1
ATOM 2211 O O . GLU A 1 273 ? -23.116 10.764 3.626 1.00 87.00 273 GLU A O 1
ATOM 2216 N N . SER A 1 274 ? -23.261 11.985 1.735 1.00 88.50 274 SER A N 1
ATOM 2217 C CA . SER A 1 274 ? -22.501 11.066 0.879 1.00 88.50 274 SER A CA 1
ATOM 2218 C C . SER A 1 274 ? -21.052 10.916 1.346 1.00 88.50 274 SER A C 1
ATOM 2220 O O . SER A 1 274 ? -20.534 9.804 1.454 1.00 88.50 274 SER A O 1
ATOM 2222 N N . ASP A 1 275 ? -20.391 12.023 1.682 1.00 89.06 275 ASP A N 1
ATOM 2223 C CA . ASP A 1 275 ? -18.982 11.979 2.080 1.00 89.06 275 ASP A CA 1
ATOM 2224 C C . ASP A 1 275 ? -18.803 11.461 3.508 1.00 89.06 275 ASP A C 1
ATOM 2226 O O . ASP A 1 275 ? -17.827 10.773 3.811 1.00 89.06 275 ASP A O 1
ATOM 2230 N N . ARG A 1 276 ? -19.772 11.749 4.386 1.00 91.19 276 ARG A N 1
ATOM 2231 C CA . ARG A 1 276 ? -19.784 11.305 5.785 1.00 91.19 276 ARG A CA 1
ATOM 2232 C C . ARG A 1 276 ? -19.700 9.783 5.914 1.00 91.19 276 ARG A C 1
ATOM 2234 O O . ARG A 1 276 ? -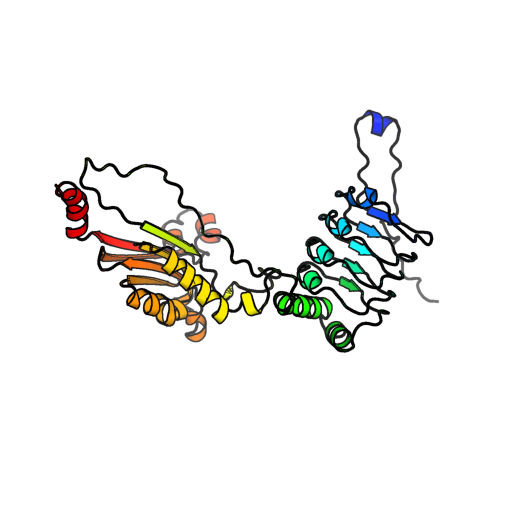19.057 9.293 6.838 1.00 91.19 276 ARG A O 1
ATOM 2241 N N . LYS A 1 277 ? -20.301 9.041 4.978 1.00 92.31 277 LYS A N 1
ATOM 2242 C CA . LYS A 1 277 ? -20.257 7.567 4.921 1.00 92.31 277 LYS A CA 1
ATOM 2243 C C . LYS A 1 277 ? -18.835 7.004 4.859 1.00 92.31 277 LYS A C 1
ATOM 2245 O O . LYS A 1 277 ? -18.560 5.977 5.475 1.00 92.31 277 LYS A O 1
ATOM 2250 N N . HIS A 1 278 ? -17.941 7.727 4.193 1.00 93.25 278 HIS A N 1
ATOM 2251 C CA . HIS A 1 278 ? -16.549 7.345 3.955 1.00 93.25 278 HIS A CA 1
ATOM 2252 C C . HIS A 1 278 ? -15.587 7.974 4.973 1.00 93.25 278 HIS A C 1
ATOM 2254 O O . HIS A 1 278 ? -14.365 7.896 4.827 1.00 93.25 278 HIS A O 1
ATOM 2260 N N . VAL A 1 279 ? -16.107 8.659 6.000 1.00 95.50 279 VAL A N 1
ATOM 2261 C CA . VAL A 1 279 ? -15.270 9.142 7.098 1.00 95.50 279 VAL A CA 1
ATOM 2262 C C . VAL A 1 279 ? -14.940 7.966 8.001 1.00 95.50 279 VAL A C 1
ATOM 2264 O O . VAL A 1 279 ? -15.824 7.287 8.526 1.00 95.50 279 VAL A O 1
ATOM 2267 N N . ASP A 1 280 ? -13.644 7.753 8.171 1.00 96.94 280 ASP A N 1
ATOM 2268 C CA . ASP A 1 280 ? -13.072 6.748 9.041 1.00 96.94 280 ASP A CA 1
ATOM 2269 C C . ASP A 1 280 ? -13.031 7.198 10.510 1.00 96.94 280 ASP A C 1
ATOM 2271 O O . ASP A 1 280 ? -13.044 8.395 10.832 1.00 96.94 280 ASP A O 1
ATOM 2275 N N . GLY A 1 281 ? -12.979 6.217 11.406 1.00 97.50 281 GLY A N 1
ATOM 2276 C CA . GLY A 1 281 ? -12.929 6.411 12.847 1.00 97.50 281 GLY A CA 1
ATOM 2277 C C . GLY A 1 281 ? -12.388 5.197 13.593 1.00 97.50 281 GLY A C 1
ATOM 2278 O O . GLY A 1 281 ? -11.720 4.333 13.017 1.00 97.50 281 GLY A O 1
ATOM 2279 N N . CYS A 1 282 ? -12.694 5.149 14.886 1.00 98.56 282 CYS A N 1
ATOM 2280 C CA . CYS A 1 282 ? -12.269 4.078 15.782 1.00 98.56 282 CYS A CA 1
ATOM 2281 C C . CYS A 1 282 ? -13.488 3.299 16.283 1.00 98.56 282 CYS A C 1
ATOM 2283 O O . CYS A 1 282 ? -14.515 3.898 16.618 1.00 98.56 282 CYS A O 1
ATOM 2285 N N . ALA A 1 283 ? -13.352 1.976 16.363 1.00 98.62 283 ALA A N 1
ATOM 2286 C CA . ALA A 1 283 ? -14.369 1.082 16.906 1.00 98.62 283 ALA A CA 1
ATOM 2287 C C . ALA A 1 283 ? -13.791 0.213 18.027 1.00 98.62 283 ALA A C 1
ATOM 2289 O O . ALA A 1 283 ? -12.642 -0.217 17.947 1.00 98.62 283 ALA A O 1
ATOM 2290 N N . ILE A 1 284 ? -14.597 -0.067 19.049 1.00 98.75 284 ILE A N 1
ATOM 2291 C CA . ILE A 1 284 ? -14.299 -1.060 20.083 1.00 98.75 284 ILE A CA 1
ATOM 2292 C C . ILE A 1 284 ? -15.434 -2.073 20.103 1.00 98.75 284 ILE A C 1
ATOM 2294 O O . ILE A 1 284 ? -16.585 -1.691 20.308 1.00 98.75 284 ILE A O 1
ATOM 2298 N N . PHE A 1 285 ? -15.098 -3.346 19.932 1.00 98.69 285 PHE A N 1
ATOM 2299 C CA . PHE A 1 285 ? -16.005 -4.474 20.093 1.00 98.69 285 PHE A CA 1
ATOM 2300 C C . PHE A 1 285 ? -15.643 -5.275 21.337 1.00 98.69 285 PHE A C 1
ATOM 2302 O O . PHE A 1 285 ? -14.473 -5.357 21.711 1.00 98.69 285 PHE A O 1
ATOM 2309 N N . TYR A 1 286 ? -16.642 -5.871 21.975 1.00 98.44 286 TYR A N 1
ATOM 2310 C CA . TYR A 1 286 ? -16.472 -6.690 23.172 1.00 98.44 286 TYR A CA 1
ATOM 2311 C C . TYR A 1 286 ? -17.493 -7.826 23.186 1.00 98.44 286 TYR A C 1
ATOM 2313 O O . TYR A 1 286 ? -18.643 -7.641 22.777 1.00 98.44 286 TYR A O 1
ATOM 2321 N N . LYS A 1 287 ? -17.084 -9.004 23.666 1.00 97.88 287 LYS A N 1
ATOM 2322 C CA . LYS A 1 287 ? -17.998 -10.142 23.814 1.00 97.88 287 LYS A CA 1
ATOM 2323 C C . LYS A 1 287 ? -19.007 -9.900 24.931 1.00 97.88 287 LYS A C 1
ATOM 2325 O O . LYS A 1 287 ? -18.629 -9.712 26.092 1.00 97.88 287 LYS A O 1
ATOM 2330 N N . THR A 1 288 ? -20.290 -9.974 24.600 1.00 96.56 288 THR A N 1
ATOM 2331 C CA . THR A 1 288 ? -21.386 -9.699 25.546 1.00 96.56 288 THR A CA 1
ATOM 2332 C C . THR A 1 288 ? -21.535 -10.778 26.617 1.00 96.56 288 THR A C 1
ATOM 2334 O O . THR A 1 288 ? -22.048 -10.500 27.704 1.00 96.56 288 THR A O 1
ATOM 2337 N N . GLU A 1 289 ? -21.025 -11.985 26.353 1.00 94.94 289 GLU A N 1
ATOM 2338 C CA . GLU A 1 289 ? -20.938 -13.086 27.321 1.00 94.94 289 GLU A CA 1
ATOM 2339 C C . GLU A 1 289 ? -19.952 -12.789 28.468 1.00 94.94 289 GLU A C 1
ATOM 2341 O O . GLU A 1 289 ? -20.083 -13.356 29.548 1.00 94.94 289 GLU A O 1
ATOM 2346 N N . LYS A 1 290 ? -18.976 -11.887 28.260 1.00 94.62 290 LYS A N 1
ATOM 2347 C CA . LYS A 1 290 ? -17.947 -11.534 29.256 1.00 94.62 290 LYS A CA 1
ATOM 2348 C C . LYS A 1 290 ? -18.138 -10.139 29.840 1.00 94.62 290 LYS A C 1
ATOM 2350 O O . LYS A 1 290 ? -17.850 -9.934 31.019 1.00 94.62 290 LYS A O 1
ATOM 2355 N N . PHE A 1 291 ? -18.620 -9.197 29.031 1.00 97.12 291 PHE A N 1
ATOM 2356 C CA . PHE A 1 291 ? -18.661 -7.780 29.379 1.00 97.12 291 PHE A CA 1
ATOM 2357 C C . PHE A 1 291 ? -20.053 -7.167 29.198 1.00 97.12 291 PHE A C 1
ATOM 2359 O O . PHE A 1 291 ? -20.782 -7.510 28.266 1.00 97.12 291 PHE A O 1
ATOM 2366 N N . SER A 1 292 ? -20.391 -6.217 30.068 1.00 96.50 292 SER A N 1
ATOM 2367 C CA . SER A 1 292 ? -21.521 -5.289 29.937 1.00 96.50 292 SER A CA 1
ATOM 2368 C C . SER A 1 292 ? -20.998 -3.860 29.768 1.00 96.50 292 SER A C 1
ATOM 2370 O O . SER A 1 292 ? -20.083 -3.429 30.468 1.00 96.50 292 SER A O 1
ATOM 2372 N N . LEU A 1 293 ? -21.565 -3.100 28.829 1.00 97.31 293 LEU A N 1
ATOM 2373 C CA . LEU A 1 293 ? -21.191 -1.700 28.628 1.00 97.31 293 LEU A CA 1
ATOM 2374 C C . LEU A 1 293 ? -21.829 -0.806 29.690 1.00 97.31 293 LEU A C 1
ATOM 2376 O O . LEU A 1 293 ? -23.048 -0.786 29.837 1.00 97.31 293 LEU A O 1
ATOM 2380 N N . VAL A 1 294 ? -21.003 -0.013 30.369 1.00 97.56 294 VAL A N 1
ATOM 2381 C CA . VAL A 1 294 ? -21.443 0.965 31.373 1.00 97.56 294 VAL A CA 1
ATOM 2382 C C . VAL A 1 294 ? -21.444 2.372 30.783 1.00 97.56 294 VAL A C 1
ATOM 2384 O O . VAL A 1 294 ? -22.423 3.104 30.904 1.00 97.56 294 VAL A O 1
ATOM 2387 N N . GLN A 1 295 ? -20.348 2.767 30.129 1.00 97.62 295 GLN A N 1
ATOM 2388 C CA . GLN A 1 295 ? -20.194 4.101 29.541 1.00 97.62 295 GLN A CA 1
ATOM 2389 C C . GLN A 1 295 ? -19.388 4.049 28.247 1.00 97.62 295 GLN A C 1
ATOM 2391 O O . GLN A 1 295 ? -18.546 3.175 28.054 1.00 97.62 295 GLN A O 1
ATOM 2396 N N . LYS A 1 296 ? -19.615 5.031 27.378 1.00 97.62 296 LYS A N 1
ATOM 2397 C CA . LYS A 1 296 ? -18.898 5.219 26.115 1.00 97.62 296 LYS A CA 1
ATOM 2398 C C . LYS A 1 296 ? -18.525 6.686 25.960 1.00 97.62 296 LYS A C 1
ATOM 2400 O O . LYS A 1 296 ? -19.344 7.559 26.234 1.00 97.62 296 LYS A O 1
ATOM 2405 N N . HIS A 1 297 ? -17.303 6.940 25.519 1.00 97.25 297 HIS A N 1
ATOM 2406 C CA . HIS A 1 297 ? -16.750 8.278 25.383 1.00 97.25 297 HIS A CA 1
ATOM 2407 C C . HIS A 1 297 ? -16.012 8.403 24.056 1.00 97.25 297 HIS A C 1
ATOM 2409 O O . HIS A 1 297 ? -15.241 7.519 23.680 1.00 97.25 297 HIS A O 1
ATOM 2415 N N . THR A 1 298 ? -16.210 9.533 23.386 1.00 97.44 298 THR A N 1
ATOM 2416 C CA . THR A 1 298 ? -15.369 9.968 22.271 1.00 97.44 298 THR A CA 1
ATOM 2417 C C . THR A 1 298 ? -14.554 11.158 22.744 1.00 97.44 298 THR A C 1
ATOM 2419 O O . THR A 1 298 ? -15.113 12.140 23.227 1.00 97.44 298 THR A O 1
ATOM 2422 N N . VAL A 1 299 ? -13.239 11.073 22.592 1.00 96.75 299 VAL A N 1
ATOM 2423 C CA . VAL A 1 299 ? -12.314 12.170 22.864 1.00 96.75 299 VAL A CA 1
ATOM 2424 C C . VAL A 1 299 ? -11.946 12.813 21.536 1.00 96.75 299 VAL A C 1
ATOM 2426 O O . VAL A 1 299 ? -11.302 12.191 20.692 1.00 96.75 299 VAL A O 1
ATOM 2429 N N . GLU A 1 300 ? -12.360 14.062 21.353 1.00 95.69 300 GLU A N 1
ATOM 2430 C CA . GLU A 1 300 ? -12.000 14.875 20.194 1.00 95.69 300 GLU A CA 1
ATOM 2431 C C . GLU A 1 300 ? -10.756 15.707 20.520 1.00 95.69 300 GLU A C 1
ATOM 2433 O O . GLU A 1 300 ? -10.807 16.636 21.332 1.00 95.69 300 GLU A O 1
ATOM 2438 N N . PHE A 1 301 ? -9.617 15.367 19.910 1.00 95.19 301 PHE A N 1
ATOM 2439 C CA . PHE A 1 301 ? -8.346 15.983 20.293 1.00 95.19 301 PHE A CA 1
ATOM 2440 C C . PHE A 1 301 ? -8.250 17.457 19.892 1.00 95.19 301 PHE A C 1
ATOM 2442 O O . PHE A 1 301 ? -7.616 18.228 20.604 1.00 95.19 301 PHE A O 1
ATOM 2449 N N . ASN A 1 302 ? -8.916 17.877 18.814 1.00 92.81 302 ASN A N 1
ATOM 2450 C CA . ASN A 1 302 ? -8.992 19.289 18.428 1.00 92.81 302 ASN A CA 1
ATOM 2451 C C . ASN A 1 302 ? -9.724 20.152 19.467 1.00 92.81 302 ASN A C 1
ATOM 2453 O O . ASN A 1 302 ? -9.236 21.226 19.813 1.00 92.81 302 ASN A O 1
ATOM 2457 N N . GLN A 1 303 ? -10.859 19.685 19.994 1.00 91.56 303 GLN A N 1
ATOM 2458 C CA . GLN A 1 303 ? -11.614 20.394 21.029 1.00 91.56 303 GLN A CA 1
ATOM 2459 C C . GLN A 1 303 ? -10.814 20.463 22.328 1.00 91.56 303 GLN A C 1
ATOM 2461 O O . GLN A 1 303 ? -10.742 21.520 22.954 1.00 91.56 303 GLN A O 1
ATOM 2466 N N . LEU A 1 304 ? -10.153 19.360 22.696 1.00 93.38 304 LEU A N 1
ATOM 2467 C CA . LEU A 1 304 ? -9.265 19.334 23.854 1.00 93.38 304 LEU A CA 1
ATOM 2468 C C . LEU A 1 304 ? -8.081 20.292 23.670 1.00 93.38 304 LEU A C 1
ATOM 2470 O O . LEU A 1 304 ? -7.721 21.004 24.604 1.00 93.38 304 LEU A O 1
ATOM 2474 N N . ALA A 1 305 ? -7.498 20.352 22.472 1.00 92.75 305 ALA A N 1
ATOM 2475 C CA . ALA A 1 305 ? -6.407 21.268 22.168 1.00 92.75 305 ALA A CA 1
ATOM 2476 C C . ALA A 1 305 ? -6.856 22.730 22.250 1.00 92.75 305 ALA A C 1
ATOM 2478 O O . ALA A 1 305 ? -6.142 23.538 22.830 1.00 92.75 305 ALA A O 1
ATOM 2479 N N . MET A 1 306 ? -8.042 23.054 21.728 1.00 91.00 306 MET A N 1
ATOM 2480 C CA . MET A 1 306 ? -8.634 24.394 21.800 1.00 91.00 306 MET A CA 1
ATOM 2481 C C . MET A 1 306 ? -8.926 24.823 23.244 1.00 91.00 306 MET A C 1
ATOM 2483 O O . MET A 1 306 ? -8.676 25.966 23.609 1.00 91.00 306 MET A O 1
ATOM 2487 N N . ALA A 1 307 ? -9.414 23.912 24.087 1.00 93.56 307 ALA A N 1
ATOM 2488 C CA . ALA A 1 307 ? -9.654 24.204 25.500 1.00 93.56 307 ALA A CA 1
ATOM 2489 C C . ALA A 1 307 ? -8.354 24.438 26.296 1.00 93.56 307 ALA A C 1
ATOM 2491 O O . ALA A 1 307 ? -8.381 25.110 27.319 1.00 93.56 307 ALA A O 1
ATOM 2492 N N . ASN A 1 308 ? -7.222 23.898 25.826 1.00 94.06 308 ASN A N 1
ATOM 2493 C CA . ASN A 1 308 ? -5.920 23.961 26.500 1.00 94.06 308 ASN A CA 1
ATOM 2494 C C . ASN A 1 308 ? -4.873 24.773 25.711 1.00 94.06 308 ASN A C 1
ATOM 2496 O O . ASN A 1 308 ? -3.672 24.585 25.899 1.00 94.06 308 ASN A O 1
ATOM 2500 N N . SER A 1 309 ? -5.296 25.643 24.789 1.00 92.69 309 SER A N 1
ATOM 2501 C CA . SER A 1 309 ? -4.377 26.386 23.914 1.00 92.69 309 SER A CA 1
ATOM 2502 C C . SER A 1 309 ? -3.912 27.732 24.474 1.00 92.69 309 SER A C 1
ATOM 2504 O O . SER A 1 309 ? -3.216 28.468 23.773 1.00 92.69 309 SER A O 1
ATOM 2506 N N . GLU A 1 310 ? -4.317 28.093 25.692 1.00 92.62 310 GLU A N 1
ATOM 2507 C CA . GLU A 1 310 ? -4.006 29.396 26.282 1.00 92.62 310 GLU A CA 1
ATOM 2508 C C . GLU A 1 310 ? -2.487 29.646 26.303 1.00 92.62 310 GLU A C 1
ATOM 2510 O O . GLU A 1 310 ? -1.704 28.828 26.783 1.00 92.62 310 GLU A O 1
ATOM 2515 N N . GLY A 1 311 ? -2.061 30.762 25.702 1.00 91.19 311 GLY A N 1
ATOM 2516 C CA . GLY A 1 311 ? -0.650 31.146 25.603 1.00 91.19 311 GLY A CA 1
ATOM 2517 C C . GLY A 1 311 ? 0.203 30.341 24.611 1.00 91.19 311 GLY A C 1
ATOM 2518 O O . GLY A 1 311 ? 1.411 30.561 24.557 1.00 91.19 311 GLY A O 1
ATOM 2519 N N . SER A 1 312 ? -0.376 29.434 23.810 1.00 94.25 312 SER A N 1
ATOM 2520 C CA . SER A 1 312 ? 0.381 28.590 22.874 1.00 94.25 312 SER A CA 1
ATOM 2521 C C . SER A 1 312 ? -0.153 28.645 21.442 1.00 94.25 312 SER A C 1
ATOM 2523 O O . SER A 1 312 ? -1.064 27.914 21.049 1.00 94.25 312 SER A O 1
ATOM 2525 N N . GLU A 1 313 ? 0.504 29.444 20.598 1.00 92.69 313 GLU A N 1
ATOM 2526 C CA . GLU A 1 313 ? 0.239 29.460 19.153 1.00 92.69 313 GLU A CA 1
ATOM 2527 C C . GLU A 1 313 ? 0.501 28.096 18.499 1.00 92.69 313 GLU A C 1
ATOM 2529 O O . GLU A 1 313 ? -0.174 27.713 17.545 1.00 92.69 313 GLU A O 1
ATOM 2534 N N . ALA A 1 314 ? 1.455 27.318 19.024 1.00 93.12 314 ALA A N 1
ATOM 2535 C CA . ALA A 1 314 ? 1.742 25.980 18.518 1.00 93.12 314 ALA A CA 1
ATOM 2536 C C . ALA A 1 314 ? 0.548 25.028 18.706 1.00 93.12 314 ALA A C 1
ATOM 2538 O O . ALA A 1 314 ? 0.255 24.240 17.801 1.00 93.12 314 ALA A O 1
ATOM 2539 N N . MET A 1 315 ? -0.164 25.127 19.836 1.00 91.50 315 MET A N 1
ATOM 2540 C CA . MET A 1 315 ? -1.383 24.350 20.088 1.00 91.50 315 MET A CA 1
ATOM 2541 C C . MET A 1 315 ? -2.484 24.700 19.085 1.00 91.50 315 MET A C 1
ATOM 2543 O O . MET A 1 315 ? -3.075 23.797 18.490 1.00 91.50 315 MET A O 1
ATOM 2547 N N . LEU A 1 316 ? -2.701 25.992 18.825 1.00 89.50 316 LEU A N 1
ATOM 2548 C CA . LEU A 1 316 ? -3.694 26.455 17.851 1.00 89.50 316 LEU A CA 1
ATOM 2549 C C . LEU A 1 316 ? -3.338 26.039 16.418 1.00 89.50 316 LEU A C 1
ATOM 2551 O O . LEU A 1 316 ? -4.170 25.493 15.698 1.00 89.50 316 LEU A O 1
ATOM 2555 N N . ASN A 1 317 ? -2.088 26.245 16.006 1.00 91.81 317 ASN A N 1
ATOM 2556 C CA . ASN A 1 317 ? -1.700 26.095 14.605 1.00 91.81 317 ASN A CA 1
ATOM 2557 C C . ASN A 1 317 ? -1.453 24.633 14.204 1.00 91.81 317 ASN A C 1
ATOM 2559 O O . ASN A 1 317 ? -1.754 24.235 13.076 1.00 91.81 317 ASN A O 1
ATOM 2563 N N . ARG A 1 318 ? -0.893 23.813 15.105 1.00 91.75 318 ARG A N 1
ATOM 2564 C CA . ARG A 1 318 ? -0.416 22.457 14.764 1.00 91.75 318 ARG A CA 1
ATOM 2565 C C . ARG A 1 318 ? -1.283 21.333 15.321 1.00 91.75 318 ARG A C 1
ATOM 2567 O O . ARG A 1 318 ? -1.311 20.269 14.703 1.00 91.75 318 ARG A O 1
ATOM 2574 N N . VAL A 1 319 ? -1.928 21.543 16.472 1.00 91.56 319 VAL A N 1
ATOM 2575 C CA . VAL A 1 319 ? -2.655 20.487 17.201 1.00 91.56 319 VAL A CA 1
ATOM 2576 C C . VAL A 1 319 ? -4.162 20.617 16.995 1.00 91.56 319 VAL A C 1
ATOM 2578 O O . VAL A 1 319 ? -4.798 19.652 16.586 1.00 91.56 319 VAL A O 1
ATOM 2581 N N . MET A 1 320 ? -4.727 21.812 17.188 1.00 90.56 320 MET A N 1
ATOM 2582 C CA . MET A 1 320 ? -6.166 22.063 17.014 1.00 90.56 320 MET A CA 1
ATOM 2583 C C . MET A 1 320 ? -6.640 21.791 15.576 1.00 90.56 320 MET A C 1
ATOM 2585 O O . MET A 1 320 ? -7.749 21.309 15.364 1.00 90.56 320 MET A O 1
ATOM 2589 N N . THR A 1 321 ? -5.772 21.992 14.583 1.00 90.19 321 THR A N 1
ATOM 2590 C CA . THR A 1 321 ? -6.068 21.729 13.164 1.00 90.19 321 THR A CA 1
ATOM 2591 C C . THR A 1 321 ? -6.170 20.239 12.802 1.00 90.19 321 THR A C 1
ATOM 2593 O O . THR A 1 321 ? -6.472 19.912 11.653 1.00 90.19 321 THR A O 1
ATOM 2596 N N . LYS A 1 322 ? -5.917 19.317 13.743 1.00 92.81 322 LYS A N 1
ATOM 2597 C CA . LYS A 1 322 ? -5.970 17.863 13.524 1.00 92.81 322 LYS A CA 1
ATOM 2598 C C . LYS A 1 322 ? -7.277 17.271 14.045 1.00 92.81 322 LYS A C 1
ATOM 2600 O O . LYS A 1 322 ? -7.586 17.368 15.224 1.00 92.81 322 LYS A O 1
ATOM 2605 N N . ASP A 1 323 ? -8.018 16.587 13.178 1.00 93.31 323 ASP A N 1
ATOM 2606 C CA . ASP A 1 323 ? -9.337 15.998 13.466 1.00 93.31 323 ASP A CA 1
ATOM 2607 C C . ASP A 1 323 ? -9.273 14.569 14.038 1.00 93.31 323 ASP A C 1
ATOM 2609 O O . ASP A 1 323 ? -10.234 13.803 13.931 1.00 93.31 323 ASP A O 1
ATOM 2613 N N . ASN A 1 324 ? -8.133 14.182 14.616 1.00 95.56 324 ASN A N 1
ATOM 2614 C CA . ASN A 1 324 ? -7.949 12.868 15.219 1.00 95.56 324 ASN A CA 1
ATOM 2615 C C . ASN A 1 324 ? -8.846 12.697 16.456 1.00 95.56 324 ASN A C 1
ATOM 2617 O O . ASN A 1 324 ? -9.124 13.651 17.186 1.00 95.56 324 ASN A O 1
ATOM 2621 N N . ILE A 1 325 ? -9.254 11.455 16.712 1.00 97.25 325 ILE A N 1
ATOM 2622 C CA . ILE A 1 325 ? -10.116 11.098 17.841 1.00 97.25 325 ILE A CA 1
ATOM 2623 C C . ILE A 1 325 ? -9.583 9.870 18.579 1.00 97.25 325 ILE A C 1
ATOM 2625 O O . ILE A 1 325 ? -8.851 9.056 18.011 1.00 97.25 325 ILE A O 1
ATOM 2629 N N . GLY A 1 326 ? -10.014 9.713 19.824 1.00 97.31 326 GLY A N 1
ATOM 2630 C CA . GLY A 1 326 ? -9.966 8.457 20.565 1.00 97.31 326 GLY A CA 1
ATOM 2631 C C . GLY A 1 326 ? -11.373 8.029 20.972 1.00 97.31 326 GLY A C 1
ATOM 2632 O O . GLY A 1 326 ? -12.251 8.870 21.160 1.00 97.31 326 GLY A O 1
ATOM 2633 N N . VAL A 1 327 ? -11.591 6.727 21.132 1.00 97.81 327 VAL A N 1
ATOM 2634 C CA . VAL A 1 327 ? -12.809 6.197 21.755 1.00 97.81 327 VAL A CA 1
ATOM 2635 C C . VAL A 1 327 ? -12.442 5.376 22.979 1.00 97.81 327 VAL A C 1
ATOM 2637 O O . VAL A 1 327 ? -11.410 4.708 22.998 1.00 97.81 327 VAL A O 1
ATOM 2640 N N . ALA A 1 328 ? -13.282 5.441 24.003 1.00 98.12 328 ALA A N 1
ATOM 2641 C CA . ALA A 1 328 ? -13.125 4.676 25.227 1.00 98.12 328 ALA A CA 1
ATOM 2642 C C . ALA A 1 328 ? -14.476 4.107 25.657 1.00 98.12 328 ALA A C 1
ATOM 2644 O O . ALA A 1 328 ? -15.513 4.762 25.531 1.00 98.12 328 ALA A O 1
ATOM 2645 N N . VAL A 1 329 ? -14.452 2.891 26.192 1.00 98.00 329 VAL A N 1
ATOM 2646 C CA . VAL A 1 329 ? -15.615 2.242 26.794 1.00 98.00 329 VAL A CA 1
ATOM 2647 C C . VAL A 1 329 ? -15.271 1.809 28.210 1.00 98.00 329 VAL A C 1
ATOM 2649 O O . VAL A 1 329 ? -14.187 1.288 28.463 1.00 98.00 329 VAL A O 1
ATOM 2652 N N . LEU A 1 330 ? -16.197 2.040 29.134 1.00 98.06 330 LEU A N 1
ATOM 2653 C CA . LEU A 1 330 ? -16.162 1.454 30.464 1.00 98.06 330 LEU A CA 1
ATOM 2654 C C . LEU A 1 330 ? -16.971 0.163 30.407 1.00 98.06 330 LEU A C 1
ATOM 2656 O O . LEU A 1 330 ? -18.181 0.206 30.176 1.00 98.06 330 LEU A O 1
ATOM 2660 N N . LEU A 1 331 ? -16.287 -0.961 30.594 1.00 97.25 331 LEU A N 1
ATOM 2661 C CA . LEU A 1 331 ? -16.879 -2.292 30.581 1.00 97.25 331 LEU A CA 1
ATOM 2662 C C . LEU A 1 331 ? -16.887 -2.860 31.997 1.00 97.25 331 LEU A C 1
ATOM 2664 O O . LEU A 1 331 ? -15.867 -2.849 32.686 1.00 97.25 331 LEU A O 1
ATOM 2668 N N . GLU A 1 332 ? -18.032 -3.379 32.412 1.00 96.00 332 GLU A N 1
ATOM 2669 C CA . GLU A 1 332 ? -18.154 -4.196 33.607 1.00 96.00 332 GLU A CA 1
ATOM 2670 C C . GLU A 1 332 ? -17.914 -5.660 33.224 1.00 96.00 332 GLU A C 1
ATOM 2672 O O . GLU A 1 332 ? -18.489 -6.184 32.269 1.00 96.00 332 GLU A O 1
ATOM 2677 N N . LEU A 1 333 ? -17.027 -6.325 33.963 1.00 94.06 333 LEU A N 1
ATOM 2678 C CA . LEU A 1 333 ? -16.776 -7.751 33.806 1.00 94.06 333 LEU A CA 1
ATOM 2679 C C . LEU A 1 333 ? -17.868 -8.540 34.535 1.00 94.06 333 LEU A C 1
ATOM 2681 O O . LEU A 1 333 ? -18.097 -8.339 35.731 1.00 94.06 333 LEU A O 1
ATOM 2685 N N . ARG A 1 334 ? -18.495 -9.496 33.847 1.00 90.31 334 ARG A N 1
ATOM 2686 C CA . ARG A 1 334 ? -19.502 -10.362 34.468 1.00 90.31 334 ARG A CA 1
ATOM 2687 C C . ARG A 1 334 ? -18.872 -11.244 35.549 1.00 90.31 334 ARG A C 1
ATOM 2689 O O . ARG A 1 334 ? -17.859 -11.905 35.323 1.00 90.31 334 ARG A O 1
ATOM 2696 N N . LYS A 1 335 ? -19.509 -11.295 36.723 1.00 77.44 335 LYS A N 1
ATOM 2697 C CA . LYS A 1 335 ? -19.011 -12.006 37.920 1.00 77.44 335 LYS A CA 1
ATOM 2698 C C . LYS A 1 335 ? -18.732 -13.494 37.679 1.00 77.44 335 LYS A C 1
ATOM 2700 O O . LYS A 1 335 ? -17.761 -14.025 38.208 1.00 77.44 335 LYS A O 1
ATOM 2705 N N . GLU A 1 336 ? -19.520 -14.134 36.821 1.00 76.19 336 GLU A N 1
ATOM 2706 C CA . GLU A 1 336 ? -19.378 -15.545 36.433 1.00 76.19 336 GLU A CA 1
ATOM 2707 C C . GLU A 1 336 ? -17.978 -15.869 35.871 1.00 76.19 336 GLU A C 1
ATOM 2709 O O . GLU A 1 336 ? -17.453 -16.962 36.091 1.00 76.19 336 GLU A O 1
ATOM 2714 N N . MET A 1 337 ? -17.317 -14.897 35.229 1.00 69.44 337 MET A N 1
ATOM 2715 C CA . MET A 1 337 ? -15.962 -15.050 34.684 1.00 69.44 337 MET A CA 1
ATOM 2716 C C . MET A 1 337 ? -14.875 -15.081 35.766 1.00 69.44 337 MET A C 1
ATOM 2718 O O . MET A 1 337 ? -13.838 -15.720 35.585 1.00 69.44 337 MET A O 1
ATOM 2722 N N . MET A 1 338 ? -15.103 -14.424 36.907 1.00 63.69 338 MET A N 1
ATOM 2723 C CA . MET A 1 338 ? -14.185 -14.460 38.053 1.00 63.69 338 MET A CA 1
ATOM 2724 C C . MET A 1 338 ? -14.255 -15.812 38.780 1.00 63.69 338 MET A C 1
ATOM 2726 O O . MET A 1 338 ? -13.243 -16.306 39.276 1.00 63.69 338 MET A O 1
ATOM 2730 N N . GLU A 1 339 ? -15.431 -16.446 38.803 1.00 56.81 339 GLU A N 1
ATOM 2731 C CA . GLU A 1 339 ? -15.670 -17.718 39.501 1.00 56.81 339 GLU A CA 1
ATOM 2732 C C . GLU A 1 339 ? -15.156 -18.945 38.727 1.00 56.81 339 GLU A C 1
ATOM 2734 O O . GLU A 1 339 ? -14.665 -19.903 39.336 1.00 56.81 339 GLU A O 1
ATOM 2739 N N . GLN A 1 340 ? -15.188 -18.923 37.388 1.00 53.91 340 GLN A N 1
ATOM 2740 C CA . GLN A 1 340 ? -14.641 -20.006 36.552 1.00 53.91 340 GLN A CA 1
ATOM 2741 C C . GLN A 1 340 ? -13.120 -20.194 36.722 1.00 53.91 340 GLN A C 1
ATOM 2743 O O . GLN A 1 340 ? -12.624 -21.318 36.619 1.00 53.91 340 GLN A O 1
ATOM 2748 N N . SER A 1 341 ? -12.387 -19.125 37.055 1.00 49.56 341 SER A N 1
ATOM 2749 C CA . SER A 1 341 ? -10.952 -19.175 37.386 1.00 49.56 341 SER A CA 1
ATOM 2750 C C . SER A 1 341 ? -10.676 -19.980 38.669 1.00 49.56 341 SER A C 1
ATOM 2752 O O . SER A 1 341 ? -9.684 -20.701 38.769 1.00 49.56 341 SER A O 1
ATOM 2754 N N . VAL A 1 342 ? -11.610 -19.943 39.627 1.00 46.75 342 VAL A N 1
ATOM 2755 C CA . VAL A 1 342 ? -11.503 -20.630 40.925 1.00 46.75 342 VAL A CA 1
ATOM 2756 C C . VAL A 1 342 ? -11.942 -22.100 40.833 1.00 46.75 342 VAL A C 1
ATOM 2758 O O . VAL A 1 342 ? -11.364 -22.966 41.491 1.00 46.75 342 VAL A O 1
ATOM 2761 N N . ARG A 1 343 ? -12.927 -22.421 39.980 1.00 43.44 343 ARG A N 1
ATOM 2762 C CA . ARG A 1 343 ? -13.511 -23.776 39.877 1.00 43.44 343 ARG A CA 1
ATOM 2763 C C . ARG A 1 343 ? -12.621 -24.836 39.220 1.00 43.44 343 ARG A C 1
ATOM 2765 O O . ARG A 1 343 ? -12.860 -26.018 39.448 1.00 43.44 343 ARG A O 1
ATOM 2772 N N . LYS A 1 344 ? -11.546 -24.473 38.505 1.00 44.62 344 LYS A N 1
ATOM 2773 C CA . LYS A 1 344 ? -10.565 -25.468 38.007 1.00 44.62 344 LYS A CA 1
ATOM 2774 C C . LYS A 1 344 ? -9.773 -26.186 39.119 1.00 44.62 344 LYS A C 1
ATOM 2776 O O . LYS A 1 344 ? -8.991 -27.075 38.804 1.00 44.62 344 LYS A O 1
ATOM 2781 N N . LYS A 1 345 ? -9.989 -25.850 40.400 1.00 43.56 345 LYS A N 1
ATOM 2782 C CA . LYS A 1 345 ? -9.497 -26.615 41.563 1.00 43.56 345 LYS A CA 1
ATOM 2783 C C . LYS A 1 345 ? -10.367 -27.815 41.967 1.00 43.56 345 LYS A C 1
ATOM 2785 O O . LYS A 1 345 ? -9.966 -28.532 42.876 1.00 43.56 345 LYS A O 1
ATOM 2790 N N . VAL A 1 346 ? -11.523 -28.050 41.341 1.00 38.03 346 VAL A N 1
ATOM 2791 C CA . VAL A 1 346 ? -12.418 -29.158 41.726 1.00 38.03 346 VAL A CA 1
ATOM 2792 C C . VAL A 1 346 ? -12.729 -30.040 40.521 1.00 38.03 346 VAL A C 1
ATOM 2794 O O . VAL A 1 346 ? -13.843 -30.043 40.013 1.00 38.03 346 VAL A O 1
ATOM 2797 N N . LEU A 1 347 ? -11.730 -30.784 40.056 1.00 32.97 347 LEU A N 1
ATOM 2798 C CA . LEU A 1 347 ? -11.936 -32.075 39.404 1.00 32.97 347 LEU A CA 1
ATOM 2799 C C . LEU A 1 347 ? -10.908 -33.036 40.014 1.00 32.97 347 LEU A C 1
ATOM 2801 O O . LEU A 1 347 ? -9.708 -32.766 39.965 1.00 32.97 347 LEU A O 1
ATOM 2805 N N . LEU A 1 348 ? -11.459 -34.050 40.686 1.00 34.00 348 LEU A N 1
ATOM 2806 C CA . LEU A 1 348 ? -10.808 -35.213 41.292 1.00 34.00 348 LEU A CA 1
ATOM 2807 C C . LEU A 1 348 ? -9.997 -36.018 40.276 1.00 34.00 348 LEU A C 1
ATOM 2809 O O . LEU A 1 348 ? -10.444 -36.086 39.106 1.00 34.00 348 LEU A O 1
#

InterPro domains:
  IPR001611 Leucine-rich repeat [PF13855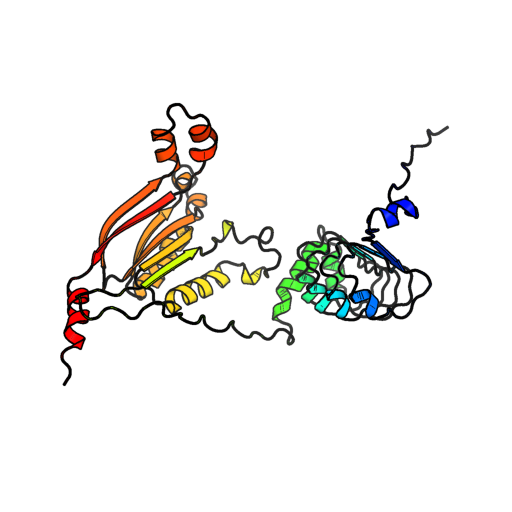] (52-109)
  IPR001611 Leucine-rich repeat [PS51450] (75-96)
  IPR003591 Leucine-rich repeat, typical subtype [SM00369] (50-72)
  IPR003591 Leucine-rich repeat, typical subtype [SM00369] (73-95)
  IPR003591 Leucine-rich repeat, typical subtype [SM00369] (96-119)
  IPR005135 Endonuclease/exonuclease/phosphatase [PF03372] (192-308)
  IPR032675 Leucine-rich repeat domain superfamily [G3DSA:3.80.10.10] (17-156)
  IPR036691 Endonuclease/exonuclease/phosphatase superfamily [G3DSA:3.60.10.10] (159-347)
  IPR036691 Endonuclease/exonuclease/phosphatase superfamily [SSF56219] (188-316)
  IPR050410 CCR4/nocturin mRNA turnover and transcription [PTHR12121] (40-338)

Secondary structure (DSSP, 8-state):
----PPPPP-TT-------HHHHHTTPPP---EEE--S------GGGGG-TT-SEEE--SS--S---GGGGG-TT--EEE--SS------GGGGG-TT-SEEE--SS--S---GGGGG-TT--EEE-TT----HHHHHHHHSTTHHHHHHHHHHHTGGGSTTS---PPPPPPP-------TTS------EEEEE---TTT--TTT-TTS-HHHHSHHHHHHHHHHHHHHHT-SEEEEEEEEHHHIIIIIHHHHHHTTEEEEEEE-GGGGTS-HHHHTT-EEEEEEEETTTEEEEEEEEEEHHHHHHHT-TT-HHIIIIITT---EEEEEEEEEPHHHHHHHHHTT---

pLDDT: mean 88.24, std 15.06, range [32.97, 98.75]

Organism: Sinocyclocheilus grahami (NCBI:txid75366)

Sequence (348 aa):
MPKEKYDPPDPRRMYSIMSSEEVANGKKSYWAELEIVGKVRSLSSTLWSLTHLTALHISDNSLSRIPPDIAKLHNLVYLDLSSNKIRSLPAELGNMVSLRELLLNNNQLRVLPFELGKLFQLQTLGLKGNPLAQEILNLYQEPDGTRRLLNYLLDNLAGTKRVSIEQPPPRSWIPLQEPDRTRPAALFSVMCYNVLCDKYATRQLYGYCPSWALNWDYRKKSIMQEILSCGADIISLQEVETEQYYHYFLVELKEHGYEGFFSPKSRARTMSESDRKHVDGCAIFYKTEKFSLVQKHTVEFNQLAMANSEGSEAMLNRVMTKDNIGVAVLLELRKEMMEQSVRKKVLL

Foldseek 3Di:
DDDDDDDDDDPPPDDDDDDPVCVVVVDDDDDQEDADDDQDADDDLVVLVPLSHQEYHDEQHAHQADDLSVLSNLNHQYYAPANYAHAAYDLSVLNSLNYQEAAHAQYAHADYQLSVLLNLNHNYYHHHNYNYDVVLVVCLPDVSSVNSSSLVSLQCNVVDPPDPPPDPDDDDDDDPDDDDLPALDFDFFEAEEELQALVRLDCVVPVSHHPCCSDCVNSVVVSVVVVVVVVGQKYKYWFQFQLCVVPPVQVVVVVVQKHKDWDFFPVLVVDDPVVSRGGITMMMIGHPVFKDWDDKDKAFFLVVLVVVCVPHPCSVPPGNPDRHMDMDTDIDTDPVSSVVSNCVVDDD

Radius of gyration: 29.71 Å; chains: 1; bounding box: 73×71×83 Å